Protein AF-E0UCB7-F1 (afdb_monomer)

Nearest PDB structures (foldseek):
  6kgx-assembly1_H7  TM=1.955E-01  e=4.740E+00  Porphyridium purpureum
  4f0t-assembly1_B  TM=1.977E-01  e=7.912E+00  Synechocystis sp. PCC 6803 substr. Kazusa

Solvent-accessible surface area (backbone atoms only — not comparable to full-atom values): 11842 Å² total; per-residue (Å²): 132,83,80,74,81,69,82,66,51,45,80,90,77,80,43,66,57,80,84,47,34,40,51,51,11,49,53,50,42,45,14,33,54,68,59,35,32,60,64,79,81,64,79,80,83,69,78,54,45,86,49,83,52,101,89,53,70,54,84,49,65,48,92,65,96,72,69,20,42,43,21,35,62,93,69,46,80,49,90,71,38,65,43,85,80,66,55,73,36,81,49,93,96,48,65,40,33,21,33,25,28,74,46,49,34,55,70,55,51,51,48,52,54,51,52,29,59,78,69,74,44,82,78,75,83,39,37,46,62,76,43,47,54,46,49,52,52,45,44,37,33,80,75,44,70,24,43,73,24,39,72,48,35,84,84,16,43,69,65,24,35,55,43,46,16,78,79,41,46,31,32,27,86,40,76,75,86,53,78,47,48,57,64,70,57,56,49,51,51,27,50,58,35,28,64,54,36,68,70,51,81,74,78,129

Structure (mmCIF, N/CA/C/O backbone):
data_AF-E0UCB7-F1
#
_entry.id   AF-E0UCB7-F1
#
loop_
_atom_site.group_PDB
_atom_site.id
_atom_site.type_symbol
_atom_site.label_atom_id
_atom_site.label_alt_id
_atom_site.label_comp_id
_atom_site.label_asym_id
_atom_site.label_entity_id
_atom_site.label_seq_id
_atom_site.pdbx_PDB_ins_code
_atom_site.Cartn_x
_atom_site.Cartn_y
_atom_site.Cartn_z
_atom_site.occupancy
_atom_site.B_iso_or_equiv
_atom_site.auth_seq_id
_atom_site.auth_comp_id
_atom_site.auth_asym_id
_atom_site.auth_atom_id
_atom_site.pdbx_PDB_model_num
ATOM 1 N N . MET A 1 1 ? 3.187 2.874 28.563 1.00 37.94 1 MET A N 1
ATOM 2 C CA . MET A 1 1 ? 3.249 2.451 27.152 1.00 37.94 1 MET A CA 1
ATOM 3 C C . MET A 1 1 ? 2.158 1.417 26.992 1.00 37.94 1 MET A C 1
ATOM 5 O O . MET A 1 1 ? 2.303 0.328 27.522 1.00 37.94 1 MET A O 1
ATOM 9 N N . HIS A 1 2 ? 1.000 1.811 26.462 1.00 33.59 2 HIS A N 1
ATOM 10 C CA . HIS A 1 2 ? -0.067 0.849 26.210 1.00 33.59 2 HIS A CA 1
ATOM 11 C C . HIS A 1 2 ? 0.357 0.027 25.000 1.00 33.59 2 HIS A C 1
ATOM 13 O O . HIS A 1 2 ? 0.482 0.583 23.910 1.00 33.59 2 HIS A O 1
ATOM 19 N N . ASP A 1 3 ? 0.626 -1.259 25.216 1.00 35.19 3 ASP A N 1
ATOM 20 C CA . ASP A 1 3 ? 0.716 -2.229 24.135 1.00 35.19 3 ASP A CA 1
ATOM 21 C C . ASP A 1 3 ? -0.630 -2.215 23.416 1.00 35.19 3 ASP A C 1
ATOM 23 O O . ASP A 1 3 ? -1.639 -2.729 23.902 1.00 35.19 3 ASP A O 1
ATOM 27 N N . VAL A 1 4 ? -0.664 -1.522 22.280 1.00 41.53 4 VAL A N 1
ATOM 28 C CA . VAL A 1 4 ? -1.766 -1.626 21.335 1.00 41.53 4 VAL A CA 1
ATOM 29 C C . VAL A 1 4 ? -1.729 -3.082 20.890 1.00 41.53 4 VAL A C 1
ATOM 31 O O . VAL A 1 4 ? -0.752 -3.502 20.271 1.00 41.53 4 VAL A O 1
ATOM 34 N N . ASN A 1 5 ? -2.724 -3.878 21.285 1.00 43.22 5 ASN A N 1
ATOM 35 C CA . ASN A 1 5 ? -2.872 -5.247 20.802 1.00 43.22 5 ASN A CA 1
ATOM 36 C C . ASN A 1 5 ? -3.076 -5.171 19.289 1.00 43.22 5 ASN A C 1
ATOM 38 O O . ASN A 1 5 ? -4.195 -4.983 18.818 1.00 43.22 5 ASN A O 1
ATOM 42 N N . LEU A 1 6 ? -1.976 -5.254 18.542 1.00 48.19 6 LEU A N 1
ATOM 43 C CA . LEU A 1 6 ? -2.003 -5.317 17.091 1.00 48.19 6 LEU A CA 1
ATOM 44 C C . LEU A 1 6 ? -2.817 -6.551 16.734 1.00 48.19 6 LEU A C 1
ATOM 46 O O . LEU A 1 6 ? -2.456 -7.661 17.135 1.00 48.19 6 LEU A O 1
ATOM 50 N N . THR A 1 7 ? -3.924 -6.365 16.021 1.00 53.44 7 THR A N 1
ATOM 51 C CA . THR A 1 7 ? -4.664 -7.488 15.449 1.00 53.44 7 THR A CA 1
ATOM 52 C C . THR A 1 7 ? -3.761 -8.140 14.414 1.00 53.44 7 THR A C 1
ATOM 54 O O . THR A 1 7 ? -3.614 -7.663 13.287 1.00 53.44 7 THR A O 1
ATOM 57 N N . LYS A 1 8 ? -3.084 -9.201 14.856 1.00 51.72 8 LYS A N 1
ATOM 58 C CA . LYS A 1 8 ? -2.192 -10.016 14.044 1.00 51.72 8 LYS A CA 1
ATOM 59 C C . LYS A 1 8 ? -2.974 -11.155 13.374 1.00 51.72 8 LYS A C 1
ATOM 61 O O . LYS A 1 8 ? -3.956 -11.621 13.950 1.00 51.72 8 LYS A O 1
ATOM 66 N N . PRO A 1 9 ? -2.526 -11.607 12.192 1.00 54.25 9 PRO A N 1
ATOM 67 C CA . PRO A 1 9 ? -3.053 -12.740 11.429 1.00 54.25 9 PRO A CA 1
ATOM 68 C C . PRO A 1 9 ? -3.639 -13.913 12.218 1.00 54.25 9 PRO A C 1
ATOM 70 O O . PRO A 1 9 ? -3.068 -14.334 13.225 1.00 54.25 9 PRO A O 1
ATOM 73 N N . ASN A 1 10 ? -4.656 -14.570 11.645 1.00 52.88 10 ASN A N 1
ATOM 74 C CA . ASN A 1 10 ? -4.998 -15.956 11.974 1.00 52.88 10 ASN A CA 1
ATOM 75 C C . ASN A 1 10 ? -4.680 -16.879 10.778 1.00 52.88 10 ASN A C 1
ATOM 77 O O . ASN A 1 10 ? -5.521 -17.045 9.887 1.00 52.88 10 ASN A O 1
ATOM 81 N N . PRO A 1 11 ? -3.509 -17.548 10.777 1.00 50.06 11 PRO A N 1
ATOM 82 C CA . PRO A 1 11 ? -3.086 -18.430 9.688 1.00 50.06 11 PRO A CA 1
ATOM 83 C C . PRO A 1 11 ? -4.034 -19.609 9.423 1.00 50.06 11 PRO A C 1
ATOM 85 O O . PRO A 1 11 ? -4.015 -20.174 8.335 1.00 50.06 11 PRO A O 1
ATOM 88 N N . GLN A 1 12 ? -4.871 -19.986 10.397 1.00 47.25 12 GLN A N 1
ATOM 89 C CA . GLN A 1 12 ? -5.803 -21.115 10.293 1.00 47.25 12 GLN A CA 1
ATOM 90 C C . GLN A 1 12 ? -7.132 -20.732 9.621 1.00 47.25 12 GLN A C 1
ATOM 92 O O . GLN A 1 12 ? -7.853 -21.616 9.166 1.00 47.25 12 GLN A O 1
ATOM 97 N N . LYS A 1 13 ? -7.465 -19.434 9.544 1.00 51.44 13 LYS A N 1
ATOM 98 C CA . LYS A 1 13 ? -8.720 -18.932 8.950 1.00 51.44 13 LYS A CA 1
ATOM 99 C C . LYS A 1 13 ? -8.573 -18.413 7.512 1.00 51.44 13 LYS A C 1
ATOM 101 O O . LYS A 1 13 ? -9.550 -17.941 6.943 1.00 51.44 13 LYS A O 1
ATOM 106 N N . GLY A 1 14 ? -7.384 -18.518 6.914 1.00 46.97 14 GLY A N 1
ATOM 107 C CA . GLY A 1 14 ? -7.155 -18.178 5.504 1.00 46.97 14 GLY A CA 1
ATOM 108 C C . GLY A 1 14 ? -7.008 -16.683 5.201 1.00 46.97 14 GLY A C 1
ATOM 109 O O . GLY A 1 14 ? -7.052 -16.304 4.036 1.00 46.97 14 GLY A O 1
ATOM 110 N N . ILE A 1 15 ? -6.809 -15.837 6.216 1.00 55.53 15 ILE A N 1
ATOM 111 C CA . ILE A 1 15 ? -6.585 -14.396 6.042 1.00 55.53 15 ILE A CA 1
ATOM 112 C C . ILE A 1 15 ? -5.432 -13.978 6.959 1.00 55.53 15 ILE A C 1
ATOM 114 O O . ILE A 1 15 ? -5.450 -14.242 8.164 1.00 55.53 15 ILE A O 1
ATOM 118 N N . TYR A 1 16 ? -4.404 -13.372 6.366 1.00 72.75 16 TYR A N 1
ATOM 119 C CA . TYR A 1 16 ? -3.167 -13.015 7.046 1.00 72.75 16 TYR A CA 1
ATOM 120 C C . TYR A 1 16 ? -3.267 -11.643 7.745 1.00 72.75 16 TYR A C 1
ATOM 122 O O . TYR A 1 16 ? -2.653 -11.437 8.768 1.00 72.75 16 TYR A O 1
ATOM 130 N N . TYR A 1 17 ? -4.125 -10.723 7.328 1.00 81.88 17 TYR A N 1
ATOM 131 C CA . TYR A 1 17 ? -4.458 -9.517 8.090 1.00 81.88 17 TYR A CA 1
ATOM 132 C C . TYR A 1 17 ? -5.956 -9.282 8.051 1.00 81.88 17 TYR A C 1
ATOM 134 O O . TYR A 1 17 ? -6.554 -9.273 6.975 1.00 81.88 17 TYR A O 1
ATOM 142 N N . GLU A 1 18 ? -6.557 -9.066 9.220 1.00 82.56 18 GLU A N 1
ATOM 143 C CA . GLU A 1 18 ? -7.936 -8.589 9.304 1.00 82.56 18 GLU A CA 1
ATOM 144 C C . GLU A 1 18 ? -8.043 -7.202 8.666 1.00 82.56 18 GLU A C 1
ATOM 146 O O . GLU A 1 18 ? -7.160 -6.360 8.835 1.00 82.56 18 GLU A O 1
ATOM 151 N N . PHE A 1 19 ? -9.128 -6.948 7.945 1.00 83.75 19 PHE A N 1
ATOM 152 C CA . PHE A 1 19 ? -9.368 -5.641 7.354 1.00 83.75 19 PHE A CA 1
ATOM 153 C C . PHE A 1 19 ? -10.242 -4.791 8.278 1.00 83.75 19 PHE A C 1
ATOM 155 O O . PHE A 1 19 ? -11.349 -5.192 8.638 1.00 83.75 19 PHE A O 1
ATOM 162 N N . SER A 1 20 ? -9.747 -3.605 8.629 1.00 87.94 20 SER A N 1
ATOM 163 C CA . SER A 1 20 ? -10.499 -2.547 9.308 1.00 87.94 20 SER A CA 1
ATOM 164 C C . SER A 1 20 ? -10.744 -1.374 8.348 1.00 87.94 20 SER A C 1
ATOM 166 O O . SER A 1 20 ? -10.088 -1.304 7.300 1.00 87.94 20 SER A O 1
ATOM 168 N N . PRO A 1 21 ? -11.647 -0.433 8.680 1.00 89.31 21 PRO A N 1
ATOM 169 C CA . PRO A 1 21 ? -11.807 0.793 7.905 1.00 89.31 21 PRO A CA 1
ATOM 170 C C . PRO A 1 21 ? -10.500 1.564 7.706 1.00 89.31 21 PRO A C 1
ATOM 172 O O . PRO A 1 21 ? -10.220 2.024 6.602 1.00 89.31 21 PRO A O 1
ATOM 175 N N . GLU A 1 22 ? -9.658 1.637 8.737 1.00 94.75 22 GLU A N 1
ATOM 176 C CA . GLU A 1 22 ? -8.360 2.308 8.683 1.00 94.75 22 GLU A CA 1
ATOM 177 C C . GLU A 1 22 ? -7.416 1.628 7.695 1.00 94.75 22 GLU A C 1
ATOM 179 O O . GLU A 1 22 ? -6.782 2.307 6.887 1.00 94.75 22 GLU A O 1
ATOM 184 N N . ARG A 1 23 ? -7.339 0.292 7.728 1.00 94.06 23 ARG A N 1
ATOM 185 C CA . ARG A 1 23 ? -6.488 -0.492 6.821 1.00 94.06 23 ARG A CA 1
ATOM 186 C C . ARG A 1 23 ? -6.947 -0.347 5.378 1.00 94.06 23 ARG A C 1
ATOM 188 O O . ARG A 1 23 ? -6.123 -0.092 4.507 1.00 94.06 23 ARG A O 1
ATOM 195 N N . TRP A 1 24 ? -8.250 -0.433 5.129 1.00 91.69 24 TRP A N 1
ATOM 196 C CA . TRP A 1 24 ? -8.802 -0.201 3.797 1.00 91.69 24 TRP A CA 1
ATOM 197 C C . TRP A 1 24 ? -8.546 1.222 3.288 1.00 91.69 24 TRP A C 1
ATOM 199 O O . TRP A 1 24 ? -8.141 1.402 2.140 1.00 91.69 24 TRP A O 1
ATOM 209 N N . ALA A 1 25 ? -8.714 2.229 4.148 1.00 93.81 25 ALA A N 1
ATOM 210 C CA . ALA A 1 25 ? -8.416 3.614 3.803 1.00 93.81 25 ALA A CA 1
ATOM 211 C C . ALA A 1 25 ? -6.937 3.826 3.454 1.00 93.81 25 ALA A C 1
ATOM 213 O O . ALA A 1 25 ? -6.609 4.599 2.554 1.00 93.81 25 ALA A O 1
ATOM 214 N N . TRP A 1 26 ? -6.043 3.097 4.121 1.00 96.25 26 TRP A N 1
ATOM 215 C CA . TRP A 1 26 ? -4.616 3.097 3.818 1.00 96.25 26 TRP A CA 1
ATOM 216 C C . TRP A 1 26 ? -4.274 2.437 2.488 1.00 96.25 26 TRP A C 1
ATOM 218 O O . TRP A 1 26 ? -3.472 2.978 1.728 1.00 96.25 26 TRP A O 1
ATOM 228 N N . LEU A 1 27 ? -4.895 1.298 2.185 1.00 94.62 27 LEU A N 1
ATOM 229 C CA . LEU A 1 27 ? -4.741 0.642 0.890 1.00 94.62 27 LEU A CA 1
ATOM 230 C C . LEU A 1 27 ? -5.195 1.558 -0.253 1.00 94.62 27 LEU A C 1
ATOM 232 O O . LEU A 1 27 ? -4.517 1.663 -1.271 1.00 94.62 27 LEU A O 1
ATOM 236 N N . ASP A 1 28 ? -6.301 2.271 -0.063 1.00 93.69 28 ASP A N 1
ATOM 237 C CA . ASP A 1 28 ? -6.782 3.258 -1.027 1.00 93.69 28 ASP A CA 1
ATOM 238 C C . ASP A 1 28 ? -5.818 4.439 -1.185 1.00 93.69 28 ASP A C 1
ATOM 240 O O . ASP A 1 28 ? -5.517 4.829 -2.309 1.00 93.69 28 ASP A O 1
ATOM 244 N N . LEU A 1 29 ? -5.284 4.978 -0.084 1.00 95.56 29 LEU A N 1
ATOM 245 C CA . LEU A 1 29 ? -4.301 6.060 -0.146 1.00 95.56 29 LEU A CA 1
ATOM 246 C C . LEU A 1 29 ? -3.052 5.659 -0.951 1.00 95.56 29 LEU A C 1
ATOM 248 O O . LEU A 1 29 ? -2.575 6.460 -1.752 1.00 95.56 29 LEU A O 1
ATOM 252 N N . ILE A 1 30 ? -2.542 4.436 -0.770 1.00 96.25 30 ILE A N 1
ATOM 253 C CA . ILE A 1 30 ? -1.380 3.939 -1.527 1.00 96.25 30 ILE A CA 1
ATOM 254 C C . ILE A 1 30 ? -1.732 3.768 -3.009 1.00 96.25 30 ILE A C 1
ATOM 256 O O . ILE A 1 30 ? -0.977 4.190 -3.878 1.00 96.25 30 ILE A O 1
ATOM 260 N N . ALA A 1 31 ? -2.889 3.181 -3.318 1.00 93.69 31 ALA A N 1
ATOM 261 C CA . ALA A 1 31 ? -3.328 3.011 -4.703 1.00 93.69 31 ALA A CA 1
ATOM 262 C C . ALA A 1 31 ? -3.485 4.361 -5.428 1.00 93.69 31 ALA A C 1
ATOM 264 O O . ALA A 1 31 ? -3.080 4.530 -6.581 1.00 93.69 31 ALA A O 1
ATOM 265 N N . TRP A 1 32 ? -4.036 5.350 -4.724 1.00 92.69 32 TRP A N 1
ATOM 266 C CA . TRP A 1 32 ? -4.135 6.716 -5.215 1.00 92.69 32 TRP A CA 1
ATOM 267 C C . TRP A 1 32 ? -2.754 7.343 -5.443 1.00 92.69 32 TRP A C 1
ATOM 269 O O . TRP A 1 32 ? -2.518 7.906 -6.515 1.00 92.69 32 TRP A O 1
ATOM 279 N N . SER A 1 33 ? -1.830 7.214 -4.483 1.00 92.75 33 SER A N 1
ATOM 280 C CA . SER A 1 33 ? -0.501 7.837 -4.572 1.00 92.75 33 SER A CA 1
ATOM 281 C C . SER A 1 33 ? 0.364 7.214 -5.670 1.00 92.75 33 SER A C 1
ATOM 283 O O . SER A 1 33 ? 1.111 7.909 -6.353 1.00 92.75 33 SER A O 1
ATOM 285 N N . GLU A 1 34 ? 0.213 5.912 -5.904 1.00 92.19 34 GLU A N 1
ATOM 286 C CA . GLU A 1 34 ? 0.840 5.201 -7.023 1.00 92.19 34 GLU A CA 1
ATOM 287 C C . GLU A 1 34 ? 0.121 5.443 -8.365 1.00 92.19 34 GLU A C 1
ATOM 289 O O . GLU A 1 34 ? 0.579 5.020 -9.428 1.00 92.19 34 GLU A O 1
ATOM 294 N N . GLY A 1 35 ? -1.009 6.155 -8.342 1.00 89.00 35 GLY A N 1
ATOM 295 C CA . GLY A 1 35 ? -1.785 6.519 -9.520 1.00 89.00 35 GLY A CA 1
ATOM 296 C C . GLY A 1 35 ? -2.535 5.359 -10.171 1.00 89.00 35 GLY A C 1
ATOM 297 O O . GLY A 1 35 ? -3.025 5.531 -11.288 1.00 89.00 35 GLY A O 1
ATOM 298 N N . THR A 1 36 ? -2.626 4.211 -9.500 1.00 88.88 36 THR A N 1
ATOM 299 C CA . THR A 1 36 ? -3.312 2.999 -9.974 1.00 88.88 36 THR A CA 1
ATOM 300 C C . THR A 1 36 ? -4.818 3.053 -9.710 1.00 88.88 36 THR A C 1
ATOM 302 O O . THR A 1 36 ? -5.580 2.386 -10.405 1.00 88.88 36 THR A O 1
ATOM 305 N N . ASP A 1 37 ? -5.254 3.889 -8.761 1.00 83.31 37 ASP A N 1
ATOM 306 C CA . ASP A 1 37 ? -6.663 4.134 -8.441 1.00 83.31 37 ASP A CA 1
ATOM 307 C C . ASP A 1 37 ? -6.917 5.628 -8.156 1.00 83.31 37 ASP A C 1
ATOM 309 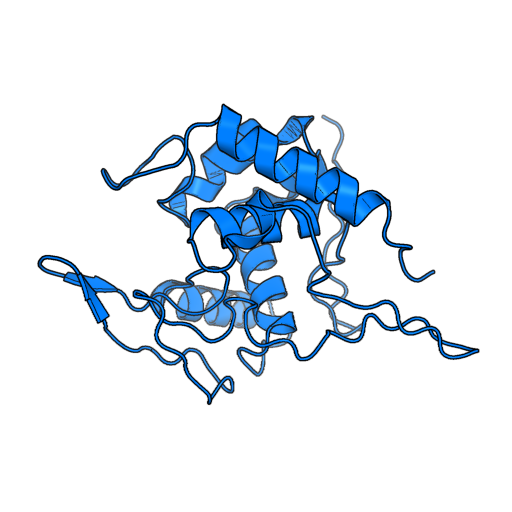O O . ASP A 1 37 ? -6.992 6.090 -7.017 1.00 83.31 37 ASP A O 1
ATOM 313 N N . LYS A 1 38 ? -7.023 6.431 -9.221 1.00 68.62 38 LYS A N 1
ATOM 314 C CA . LYS A 1 38 ? -7.231 7.891 -9.111 1.00 68.62 38 LYS A CA 1
ATOM 315 C C . LYS A 1 38 ? -8.688 8.293 -8.876 1.00 68.62 38 LYS A C 1
ATOM 317 O O . LYS A 1 38 ? -8.965 9.455 -8.579 1.00 68.62 38 LYS A O 1
ATOM 322 N N . LYS A 1 39 ? -9.635 7.355 -8.979 1.00 65.19 39 LYS A N 1
ATOM 323 C CA . LYS A 1 39 ? -11.073 7.635 -8.806 1.00 65.19 39 LYS A CA 1
ATOM 324 C C . LYS A 1 39 ? -11.437 7.993 -7.365 1.00 65.19 39 LYS A C 1
ATOM 326 O O . LYS A 1 39 ? -12.501 8.566 -7.135 1.00 65.19 39 LYS A O 1
ATOM 331 N N . ILE A 1 40 ? -10.537 7.740 -6.413 1.00 61.09 40 ILE A N 1
ATOM 332 C CA . ILE A 1 40 ? -10.672 8.147 -5.010 1.00 61.09 40 ILE A CA 1
ATOM 333 C C . ILE A 1 40 ? -10.850 9.675 -4.871 1.00 61.09 40 ILE A C 1
ATOM 335 O O . ILE A 1 40 ? -11.544 10.126 -3.961 1.00 61.09 40 ILE A O 1
ATOM 339 N N . GLU A 1 41 ? -10.335 10.480 -5.809 1.00 55.16 41 GLU A N 1
ATOM 340 C CA . GLU A 1 41 ? -10.555 11.937 -5.834 1.00 55.16 41 GLU A CA 1
ATOM 341 C C . GLU A 1 41 ? -11.974 12.350 -6.262 1.00 55.16 41 GLU A C 1
ATOM 343 O O . GLU A 1 41 ? -12.429 13.435 -5.893 1.00 55.16 41 GLU A O 1
ATOM 348 N N . GLN A 1 42 ? -12.677 11.522 -7.046 1.00 48.06 42 GLN A N 1
ATOM 349 C CA . GLN A 1 42 ? -13.832 11.958 -7.845 1.00 48.06 42 GLN A CA 1
ATOM 350 C C . GLN A 1 42 ? -15.214 11.659 -7.241 1.00 48.06 42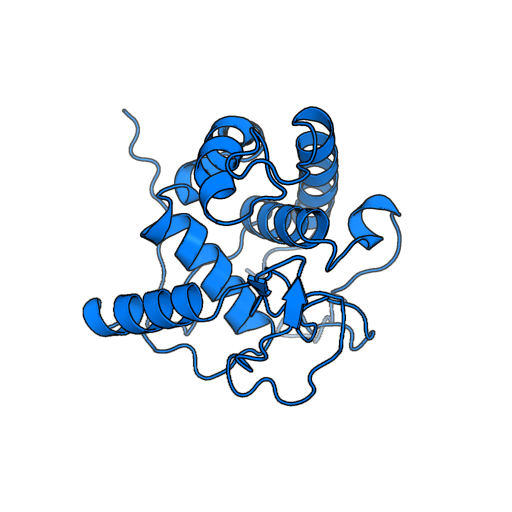 GLN A C 1
ATOM 352 O O . GLN A 1 42 ? -16.200 12.126 -7.798 1.00 48.06 42 GLN A O 1
ATOM 357 N N . ASN A 1 43 ? -15.322 10.950 -6.108 1.00 47.56 43 ASN A N 1
ATOM 358 C CA . ASN A 1 43 ? -16.603 10.647 -5.440 1.00 47.56 43 ASN A CA 1
ATOM 359 C C . ASN A 1 43 ? -17.737 10.196 -6.399 1.00 47.56 43 ASN A C 1
ATOM 361 O O . ASN A 1 43 ? -18.684 10.945 -6.615 1.00 47.56 43 ASN A O 1
ATOM 365 N N . ALA A 1 44 ? -17.705 8.961 -6.919 1.00 40.44 44 ALA A N 1
ATOM 366 C CA . ALA A 1 44 ? -18.916 8.172 -7.215 1.00 40.44 44 ALA A CA 1
ATOM 367 C C . ALA A 1 44 ? -18.571 6.751 -7.700 1.00 40.44 44 ALA A C 1
ATOM 369 O O . ALA A 1 44 ? -17.791 6.580 -8.627 1.00 40.44 44 ALA A O 1
ATOM 370 N N . ASN A 1 45 ? -19.256 5.760 -7.124 1.00 36.88 45 ASN A N 1
ATOM 371 C CA . ASN A 1 45 ? -19.396 4.368 -7.580 1.00 36.88 45 ASN A CA 1
ATOM 372 C C . ASN A 1 45 ? -18.229 3.392 -7.322 1.00 36.88 45 ASN A C 1
ATOM 374 O O . ASN A 1 45 ? -17.440 3.048 -8.188 1.00 36.88 45 ASN A O 1
ATOM 378 N N . LEU A 1 46 ? -18.220 2.909 -6.073 1.00 44.72 46 LEU A N 1
ATOM 379 C CA . LEU A 1 46 ? -18.050 1.512 -5.637 1.00 44.72 46 LEU A CA 1
ATOM 380 C C . LEU A 1 46 ? -17.142 0.595 -6.487 1.00 44.72 46 LEU A C 1
ATOM 382 O O . LEU A 1 46 ? -17.609 -0.095 -7.381 1.00 44.72 46 LEU A O 1
ATOM 386 N N . GLY A 1 47 ? -15.889 0.417 -6.053 1.00 40.03 47 GLY A N 1
ATOM 387 C CA . GLY A 1 47 ? -15.074 -0.760 -6.405 1.00 40.03 47 GLY A CA 1
ATOM 388 C C . GLY A 1 47 ? -15.522 -2.067 -5.716 1.00 40.03 47 GLY A C 1
ATOM 389 O O . GLY A 1 47 ? -14.941 -3.118 -5.957 1.00 40.03 47 GLY A O 1
ATOM 390 N N . TYR A 1 48 ? -16.561 -2.021 -4.867 1.00 42.56 48 TYR A N 1
ATOM 391 C CA . TYR A 1 48 ? -17.155 -3.165 -4.160 1.00 42.56 48 TYR A CA 1
ATOM 392 C C . TYR A 1 48 ? -18.678 -2.966 -4.018 1.00 42.56 48 TYR A C 1
ATOM 394 O O . TYR A 1 48 ? -19.099 -1.967 -3.438 1.00 42.56 48 TYR A O 1
ATOM 402 N N . THR A 1 49 ? -19.514 -3.901 -4.494 1.00 37.47 49 THR A N 1
ATOM 403 C CA . THR A 1 49 ? -20.968 -3.896 -4.218 1.00 37.47 49 THR A CA 1
ATOM 404 C C . THR A 1 49 ? -21.268 -4.845 -3.066 1.00 37.47 49 THR A C 1
ATOM 406 O O . THR A 1 49 ? -20.822 -5.986 -3.043 1.00 37.47 49 THR A O 1
ATOM 409 N N . LEU A 1 50 ? -22.079 -4.393 -2.110 1.00 35.44 50 LEU A N 1
ATOM 410 C CA . LEU A 1 50 ? -22.675 -5.257 -1.091 1.00 35.44 50 LEU A CA 1
AT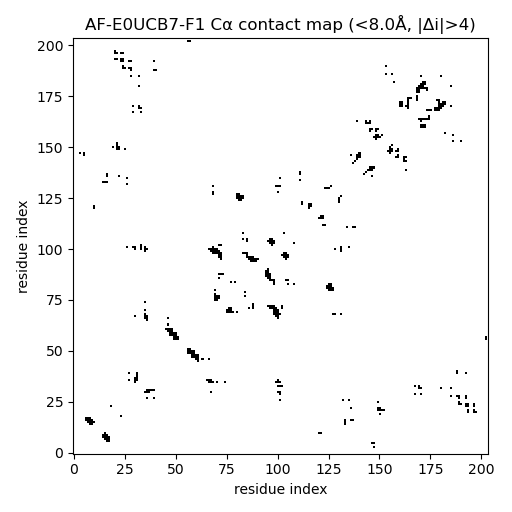OM 411 C C . LEU A 1 50 ? -23.735 -6.164 -1.740 1.00 35.44 50 LEU A C 1
ATOM 413 O O . LEU A 1 50 ? -24.856 -5.719 -1.982 1.00 35.44 50 LEU A O 1
ATOM 417 N N . TYR A 1 51 ? -23.419 -7.439 -1.973 1.00 30.28 51 TYR A N 1
ATOM 418 C CA . TYR A 1 51 ? -24.437 -8.456 -2.251 1.00 30.28 51 TYR A CA 1
ATOM 419 C C . TYR A 1 51 ? -24.985 -9.008 -0.928 1.00 30.28 51 TYR A C 1
ATOM 421 O O . TYR A 1 51 ? -24.259 -9.585 -0.119 1.00 30.28 51 TYR A O 1
ATOM 429 N N . SER A 1 52 ? -26.288 -8.834 -0.679 1.00 31.03 52 SER A N 1
ATOM 430 C CA . SER A 1 52 ? -26.972 -9.543 0.407 1.00 31.03 52 SER A CA 1
ATOM 431 C C . SER A 1 52 ? -27.585 -10.830 -0.139 1.00 31.03 52 SER A C 1
ATOM 433 O O . SER A 1 52 ? -28.625 -10.786 -0.799 1.00 31.03 52 SER A O 1
ATOM 435 N N . SER A 1 53 ? -26.985 -11.979 0.162 1.00 28.41 53 SER A N 1
ATOM 436 C CA . SER A 1 53 ? -27.705 -13.252 0.112 1.00 28.41 53 SER A CA 1
ATOM 437 C C . SER A 1 53 ? -28.172 -13.597 1.531 1.00 28.41 53 SER A C 1
ATOM 439 O O . SER A 1 53 ? -27.544 -13.221 2.523 1.00 28.41 53 SER A O 1
ATOM 441 N N . ARG A 1 54 ? -29.327 -14.257 1.654 1.00 34.84 54 ARG A N 1
ATOM 442 C CA . ARG A 1 54 ? -30.096 -14.367 2.906 1.00 34.84 54 ARG A CA 1
ATOM 443 C C . ARG A 1 54 ? -29.403 -15.072 4.083 1.00 34.84 54 ARG A C 1
ATOM 445 O O . ARG A 1 54 ? -30.039 -15.133 5.121 1.00 34.84 54 ARG A O 1
ATOM 452 N N . ASN A 1 55 ? -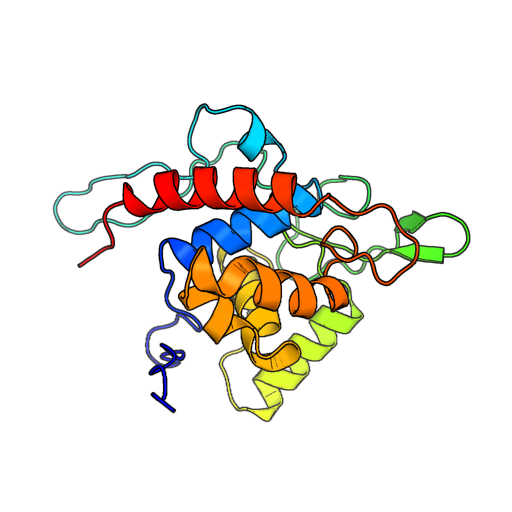28.160 -15.555 3.980 1.00 33.47 55 ASN A N 1
ATOM 453 C CA . ASN A 1 55 ? -27.428 -16.145 5.115 1.00 33.47 55 ASN A CA 1
ATOM 454 C C . ASN A 1 55 ? -25.892 -15.960 5.084 1.00 33.47 55 ASN A C 1
ATOM 456 O O . ASN A 1 55 ? -25.196 -16.582 5.881 1.00 33.47 55 ASN A O 1
ATOM 460 N N . TYR A 1 56 ? -25.348 -15.094 4.222 1.00 26.94 56 TYR A N 1
ATOM 461 C CA . TYR A 1 56 ? -23.948 -14.651 4.288 1.00 26.94 56 TYR A CA 1
ATOM 462 C C . TYR A 1 56 ? -23.795 -13.301 3.570 1.00 26.94 56 TYR A C 1
ATOM 464 O O . TYR A 1 56 ? -24.318 -13.108 2.472 1.00 26.94 56 TYR A O 1
ATOM 472 N N . LYS A 1 57 ? -23.094 -12.347 4.194 1.00 37.22 57 LYS A N 1
ATOM 473 C CA . LYS A 1 57 ? -22.653 -11.102 3.545 1.00 37.22 57 LYS A CA 1
ATOM 474 C C . LYS A 1 57 ? -21.190 -11.274 3.154 1.00 37.22 57 LYS A C 1
ATOM 476 O O . LYS A 1 57 ? -20.304 -11.052 3.973 1.00 37.22 57 LYS A O 1
ATOM 481 N N . THR A 1 58 ? -20.948 -11.709 1.926 1.00 36.06 58 THR A N 1
ATOM 482 C CA . THR A 1 58 ? -19.627 -11.662 1.294 1.00 36.06 58 THR A CA 1
ATOM 483 C C . THR A 1 58 ? -19.492 -10.337 0.547 1.00 36.06 58 THR A C 1
ATOM 485 O O . THR A 1 58 ? -20.439 -9.864 -0.081 1.00 36.06 58 THR A O 1
ATOM 488 N N . LEU A 1 59 ? -18.324 -9.700 0.642 1.00 40.78 59 LEU A N 1
ATOM 489 C CA . LEU A 1 59 ? -17.964 -8.604 -0.254 1.00 40.78 59 LEU A CA 1
ATOM 490 C C . LEU A 1 59 ? -17.611 -9.239 -1.605 1.00 40.78 59 LEU A C 1
ATOM 492 O O . LEU A 1 59 ? -16.504 -9.737 -1.776 1.00 40.78 59 LEU A O 1
ATOM 496 N N . GLU A 1 60 ? -18.558 -9.283 -2.541 1.00 39.81 60 GLU A N 1
ATOM 497 C CA . GLU A 1 60 ? -18.267 -9.666 -3.925 1.00 39.81 60 GLU A CA 1
ATOM 498 C C . GLU A 1 60 ? -17.945 -8.404 -4.739 1.00 39.81 60 GLU A C 1
ATOM 500 O O . GLU A 1 60 ? -18.714 -7.440 -4.784 1.00 39.81 60 GLU A O 1
ATOM 505 N N . ARG A 1 61 ? -16.742 -8.381 -5.323 1.00 46.91 61 ARG A N 1
ATOM 506 C CA . ARG A 1 61 ? -16.190 -7.229 -6.048 1.00 46.91 61 ARG A CA 1
ATOM 507 C C . ARG A 1 61 ? -16.987 -6.984 -7.331 1.00 46.91 61 ARG A C 1
ATOM 509 O O . ARG A 1 61 ? -17.262 -7.932 -8.065 1.00 46.91 61 ARG A O 1
ATOM 516 N N . ILE A 1 62 ? -17.329 -5.724 -7.628 1.00 38.72 62 ILE A N 1
ATOM 517 C CA . ILE A 1 62 ? -17.873 -5.398 -8.954 1.00 38.72 62 ILE A CA 1
ATOM 518 C C . ILE A 1 62 ? -16.756 -5.619 -9.964 1.00 38.72 62 ILE A C 1
ATOM 520 O O . ILE A 1 62 ? -15.639 -5.135 -9.801 1.00 38.72 62 ILE A O 1
ATOM 524 N N . GLN A 1 63 ? -17.087 -6.350 -11.013 1.00 35.62 63 GLN A N 1
ATOM 525 C CA . GLN A 1 63 ? -16.249 -6.658 -12.159 1.00 35.62 63 GLN A CA 1
ATOM 526 C C . GLN A 1 63 ? -16.103 -5.445 -13.104 1.00 35.62 63 GLN A C 1
ATOM 528 O O . GLN A 1 63 ? -16.142 -5.614 -14.317 1.00 35.62 63 GLN A O 1
ATOM 533 N N . ASP A 1 64 ? -16.000 -4.228 -12.557 1.00 39.94 64 ASP A N 1
ATOM 534 C CA . ASP A 1 64 ? -15.780 -3.011 -13.341 1.00 39.94 64 ASP A CA 1
ATOM 535 C C . ASP A 1 64 ? -14.272 -2.723 -13.407 1.00 39.94 64 ASP A C 1
ATOM 537 O O . ASP A 1 64 ? -13.547 -2.789 -12.410 1.00 39.94 64 ASP A O 1
ATOM 541 N N . THR A 1 65 ? -13.789 -2.497 -14.619 1.00 41.22 65 THR A N 1
ATOM 542 C CA . THR A 1 65 ? -12.459 -2.846 -15.146 1.00 41.22 65 THR A CA 1
ATOM 543 C C . THR A 1 65 ? -11.283 -1.960 -14.715 1.00 41.22 65 THR A C 1
ATOM 545 O O . THR A 1 65 ? -10.302 -1.871 -15.437 1.00 41.22 65 THR A O 1
ATOM 548 N N . GLU A 1 66 ? -11.320 -1.275 -13.572 1.00 53.53 66 GLU A N 1
ATOM 549 C CA . GLU A 1 66 ? -10.283 -0.275 -13.253 1.00 53.53 66 GLU A CA 1
ATOM 550 C C . GLU A 1 66 ? -9.954 -0.233 -11.758 1.00 53.53 66 GLU A C 1
ATOM 552 O O . GLU A 1 66 ? -10.273 0.727 -11.061 1.00 53.53 66 GLU A O 1
ATOM 557 N N . THR A 1 67 ? -9.337 -1.298 -11.243 1.00 66.12 67 THR A N 1
ATOM 558 C CA . THR A 1 67 ? -8.933 -1.387 -9.822 1.00 66.12 67 THR A CA 1
ATOM 559 C C . THR A 1 67 ? -7.414 -1.343 -9.620 1.00 66.12 67 THR A C 1
ATOM 561 O O . THR A 1 67 ? -6.930 -1.497 -8.501 1.00 66.12 67 THR A O 1
ATOM 564 N N . GLY A 1 68 ? -6.644 -1.120 -10.691 1.00 86.31 68 GLY A N 1
ATOM 565 C CA . GLY A 1 68 ? -5.191 -0.948 -10.637 1.00 86.31 68 GLY A CA 1
ATOM 566 C C . GLY A 1 68 ? -4.400 -2.215 -10.291 1.00 86.31 68 GLY A C 1
ATOM 567 O O . GLY A 1 68 ? -3.176 -2.176 -10.273 1.00 86.31 68 GLY A O 1
ATOM 568 N N . TYR A 1 69 ? -5.057 -3.344 -10.017 1.00 91.88 69 TYR A N 1
ATOM 569 C CA . TYR A 1 69 ? -4.403 -4.587 -9.594 1.00 91.88 69 TYR A CA 1
ATOM 570 C C . TYR A 1 69 ? -3.668 -5.326 -10.712 1.00 91.88 69 TYR A C 1
ATOM 572 O O . TYR A 1 69 ? -2.818 -6.167 -10.438 1.00 91.88 69 TYR A O 1
ATOM 580 N N . ASP A 1 70 ? -3.969 -5.032 -11.963 1.00 92.56 70 ASP A N 1
ATOM 581 C CA . ASP A 1 70 ? -3.460 -5.732 -13.136 1.00 92.56 70 ASP A CA 1
ATOM 582 C C . ASP A 1 70 ? -2.546 -4.859 -13.995 1.00 92.56 70 ASP A C 1
ATOM 584 O O . ASP A 1 70 ? -2.213 -5.240 -15.111 1.00 92.56 70 ASP A O 1
ATOM 588 N N . VAL A 1 71 ? -2.084 -3.713 -13.487 1.00 92.75 71 VAL A N 1
ATOM 589 C CA . VAL A 1 71 ? -1.281 -2.773 -14.275 1.00 92.75 71 VAL A CA 1
ATOM 590 C C . VAL A 1 71 ? 0.198 -2.772 -13.895 1.00 92.75 71 VAL A C 1
ATOM 592 O O . VAL A 1 71 ? 0.572 -2.809 -12.722 1.00 92.75 71 VAL A O 1
ATOM 595 N N . THR A 1 72 ? 1.076 -2.693 -14.893 1.00 93.38 72 THR A N 1
ATOM 596 C CA . THR A 1 72 ? 2.505 -2.411 -14.694 1.00 93.38 72 THR A CA 1
ATOM 597 C C . THR A 1 72 ? 2.746 -0.930 -14.411 1.00 93.38 72 THR A C 1
ATOM 599 O O . THR A 1 72 ? 1.872 -0.085 -14.623 1.00 93.38 72 THR A O 1
ATOM 602 N N . PHE A 1 73 ? 3.993 -0.588 -14.084 1.00 89.69 73 PHE A N 1
ATOM 603 C CA . PHE A 1 73 ? 4.505 0.766 -14.274 1.00 89.69 73 PHE A CA 1
ATOM 604 C C . PHE A 1 73 ? 4.159 1.278 -15.684 1.00 89.69 73 PHE A C 1
ATOM 606 O O . PHE A 1 73 ? 4.316 0.555 -16.674 1.00 89.69 73 PHE A O 1
ATOM 613 N N . GLY A 1 74 ? 3.656 2.510 -15.784 1.00 86.69 74 GLY A N 1
ATOM 614 C CA . GLY A 1 74 ? 3.153 3.066 -17.047 1.00 86.69 74 GLY A CA 1
ATOM 615 C C . GLY A 1 74 ? 1.769 2.554 -17.476 1.00 86.69 74 GLY A C 1
ATOM 616 O O . GLY A 1 74 ? 1.379 2.795 -18.616 1.00 86.69 74 GLY A O 1
ATOM 617 N N . PHE A 1 75 ? 1.039 1.884 -16.578 1.00 88.50 75 PHE A N 1
ATOM 618 C CA . PHE A 1 75 ? -0.385 1.542 -16.695 1.00 88.50 75 PHE A CA 1
ATOM 619 C C . PHE A 1 75 ? -0.748 0.601 -17.854 1.00 88.50 75 PHE A C 1
ATOM 621 O O . PHE A 1 75 ? -1.770 0.782 -18.512 1.00 88.50 75 PHE A O 1
ATOM 628 N N . ARG A 1 76 ? 0.090 -0.409 -18.127 1.00 88.38 76 ARG A N 1
ATOM 629 C CA . ARG A 1 76 ? -0.249 -1.482 -19.080 1.00 88.38 76 ARG A CA 1
ATOM 630 C C . ARG A 1 76 ? -0.839 -2.678 -18.348 1.00 88.38 76 ARG A C 1
ATOM 632 O O . ARG A 1 76 ? -0.237 -3.143 -17.387 1.00 88.38 76 ARG A O 1
ATOM 639 N N . GLU A 1 77 ? -1.961 -3.185 -18.838 1.00 90.75 77 GLU A N 1
ATOM 640 C CA . GLU A 1 77 ? -2.654 -4.339 -18.261 1.00 90.75 77 GLU A CA 1
ATOM 641 C C . GLU A 1 77 ? -1.897 -5.662 -18.471 1.00 90.75 77 GLU A C 1
ATOM 643 O O . GLU A 1 77 ? -1.245 -5.888 -19.498 1.00 90.75 77 GLU A O 1
ATOM 648 N N . VAL A 1 78 ? -2.028 -6.559 -17.495 1.00 90.75 78 VAL A N 1
ATOM 649 C CA . VAL A 1 78 ? -1.497 -7.923 -17.478 1.00 90.75 78 VAL A CA 1
ATOM 650 C C . VAL A 1 78 ? -2.612 -8.874 -17.054 1.00 90.75 78 VAL A C 1
ATOM 652 O O . VAL A 1 78 ? -3.049 -8.868 -15.910 1.00 90.75 78 VAL A O 1
ATOM 655 N N . ALA A 1 79 ? -3.034 -9.748 -17.968 1.00 90.25 79 ALA A N 1
ATOM 656 C CA . ALA A 1 79 ? -4.121 -10.695 -17.707 1.00 90.25 79 ALA A CA 1
ATOM 657 C C . ALA A 1 79 ? -3.728 -11.854 -16.766 1.00 90.25 79 ALA A C 1
ATOM 659 O O . ALA A 1 79 ? -4.563 -12.364 -16.019 1.00 90.25 79 ALA A O 1
ATOM 660 N N . ASP A 1 80 ? -2.469 -12.305 -16.808 1.00 92.00 80 ASP A N 1
ATOM 661 C CA . ASP A 1 80 ? -1.993 -13.408 -15.967 1.00 92.00 80 ASP A CA 1
ATOM 662 C C . ASP A 1 80 ? -1.590 -12.905 -14.575 1.00 92.00 80 ASP A C 1
ATOM 664 O O . ASP A 1 80 ? -0.465 -12.457 -14.355 1.00 92.00 80 ASP A O 1
ATOM 668 N N . LEU A 1 81 ? -2.518 -13.029 -13.625 1.00 92.50 81 LEU A N 1
ATOM 669 C CA . LEU A 1 81 ? -2.305 -12.718 -12.210 1.00 92.50 81 LEU A CA 1
ATOM 670 C C . LEU A 1 81 ? -1.891 -13.943 -11.383 1.00 92.50 81 LEU A C 1
ATOM 672 O O . LEU A 1 81 ? -2.040 -13.941 -10.163 1.00 92.50 81 LEU A O 1
ATOM 676 N N . SER A 1 82 ? -1.372 -15.014 -11.991 1.00 93.81 82 SER A N 1
ATOM 677 C CA . SER A 1 82 ? -0.870 -16.171 -11.227 1.00 93.81 82 SER A CA 1
ATOM 678 C C . SER A 1 82 ? 0.393 -15.851 -10.415 1.00 93.81 82 SER A C 1
ATOM 680 O O . SER A 1 82 ? 0.712 -16.558 -9.460 1.00 93.81 82 SER A O 1
ATOM 682 N N . LYS A 1 83 ? 1.121 -14.784 -10.769 1.00 94.88 83 LYS A N 1
ATOM 683 C CA . LYS A 1 83 ? 2.380 -14.361 -10.134 1.00 94.88 83 LYS A CA 1
ATOM 684 C C . LYS A 1 83 ? 2.719 -12.910 -10.478 1.00 94.88 83 LYS A C 1
ATOM 686 O O . LYS A 1 83 ? 2.160 -12.349 -11.412 1.00 94.88 83 LYS A O 1
ATOM 691 N N . HIS A 1 84 ? 3.706 -12.341 -9.785 1.00 97.25 84 HIS A N 1
ATOM 692 C CA . HIS A 1 84 ? 4.304 -11.073 -10.195 1.00 97.25 84 HIS A CA 1
ATOM 693 C C . HIS A 1 84 ? 4.896 -11.219 -11.613 1.00 97.25 84 HIS A C 1
ATOM 695 O O . HIS A 1 84 ? 5.689 -12.143 -11.835 1.00 97.25 84 HIS A O 1
ATOM 701 N N . PRO A 1 85 ? 4.580 -10.332 -12.572 1.00 96.81 85 PRO A N 1
ATOM 702 C CA . PRO A 1 85 ? 4.949 -10.528 -13.973 1.00 96.81 85 PRO A CA 1
ATOM 703 C C . PRO A 1 85 ? 6.424 -10.228 -14.263 1.00 96.81 85 PRO A C 1
ATOM 705 O O . PRO A 1 85 ? 6.958 -10.703 -15.261 1.00 96.81 85 PRO A O 1
ATOM 708 N N . LYS A 1 86 ? 7.095 -9.465 -13.385 1.00 96.75 86 LYS A N 1
ATOM 709 C CA . LYS A 1 86 ? 8.524 -9.098 -13.496 1.00 96.75 86 LYS A CA 1
ATOM 710 C C . LYS A 1 86 ? 8.867 -8.440 -14.841 1.00 96.75 86 LYS A C 1
ATOM 712 O O . LYS A 1 86 ? 9.947 -8.632 -15.393 1.00 96.75 86 LYS A O 1
ATOM 717 N N . ILE A 1 87 ? 7.927 -7.668 -15.383 1.00 96.81 87 ILE A N 1
ATOM 718 C CA . ILE A 1 87 ? 8.119 -6.929 -16.630 1.00 96.81 87 ILE A CA 1
ATOM 719 C C . ILE A 1 87 ? 8.962 -5.692 -16.323 1.00 96.81 87 ILE A C 1
ATOM 721 O O . ILE A 1 87 ? 8.544 -4.837 -15.552 1.00 96.81 87 ILE A O 1
ATOM 725 N N . HIS A 1 88 ? 10.136 -5.590 -16.942 1.00 96.31 88 HIS A N 1
ATOM 726 C CA . HIS A 1 88 ? 11.008 -4.423 -16.830 1.00 96.31 88 HIS A CA 1
ATOM 727 C C . HIS A 1 88 ? 10.548 -3.321 -17.791 1.00 96.31 88 HIS A C 1
ATOM 729 O O . HIS A 1 88 ? 10.789 -3.391 -18.997 1.00 96.31 88 HIS A O 1
ATOM 735 N N . VAL A 1 89 ? 9.895 -2.291 -17.257 1.00 95.25 89 VAL A N 1
ATOM 736 C CA . VAL A 1 89 ? 9.443 -1.117 -18.011 1.00 95.25 89 VAL A CA 1
ATOM 737 C C . VAL A 1 89 ? 10.513 -0.018 -17.934 1.00 95.25 89 VAL A C 1
ATOM 739 O O . VAL A 1 89 ? 10.883 0.373 -16.826 1.00 95.25 89 VAL A O 1
ATOM 742 N N . PRO A 1 90 ? 11.034 0.502 -19.062 1.00 93.31 90 PRO A N 1
ATOM 743 C CA . PRO A 1 90 ? 12.024 1.582 -19.047 1.00 93.31 90 PRO A CA 1
ATOM 744 C C . PRO A 1 90 ? 11.519 2.863 -18.362 1.00 93.31 90 PRO A C 1
ATOM 746 O O . PRO A 1 90 ? 10.399 3.307 -18.609 1.00 93.31 90 PRO A O 1
ATOM 749 N N . PHE A 1 91 ? 12.370 3.483 -17.542 1.00 85.88 91 PHE A N 1
ATOM 750 C CA . PHE A 1 91 ? 12.121 4.755 -16.860 1.00 85.88 91 PHE A CA 1
ATOM 751 C C . PHE A 1 91 ? 13.428 5.549 -16.723 1.00 85.88 91 PHE A C 1
ATOM 753 O O . PHE A 1 91 ? 14.316 5.188 -15.948 1.00 85.88 91 PHE A O 1
ATOM 760 N N . GLY A 1 92 ? 13.569 6.633 -17.490 1.00 86.50 92 GLY A N 1
ATOM 761 C CA . GLY A 1 92 ? 14.833 7.371 -17.576 1.00 86.50 92 GLY A CA 1
ATOM 762 C C . GLY A 1 92 ? 15.981 6.453 -18.013 1.00 86.50 92 GLY A C 1
ATOM 763 O O . GLY A 1 92 ? 15.886 5.795 -19.044 1.00 86.50 92 GLY A O 1
ATOM 764 N N . ASN A 1 93 ? 17.038 6.377 -17.198 1.00 89.50 93 ASN A N 1
ATOM 765 C CA . ASN A 1 93 ? 18.200 5.505 -17.429 1.00 89.50 93 ASN A CA 1
ATOM 766 C C . ASN A 1 93 ? 18.118 4.158 -16.680 1.00 89.50 93 ASN A C 1
ATOM 768 O O . ASN A 1 93 ? 19.123 3.462 -16.556 1.00 89.50 93 ASN A O 1
ATOM 772 N N . THR A 1 94 ? 16.954 3.809 -16.129 1.00 90.25 94 THR A N 1
ATOM 773 C CA . THR A 1 94 ? 16.730 2.565 -15.379 1.00 90.25 94 THR A CA 1
ATOM 774 C C . THR A 1 94 ? 15.453 1.860 -15.853 1.00 90.25 94 THR A C 1
ATOM 776 O O . THR A 1 94 ? 14.821 2.275 -16.824 1.00 90.25 94 THR A O 1
ATOM 779 N N . THR A 1 95 ? 15.069 0.773 -15.185 1.00 93.25 95 THR A N 1
ATOM 780 C CA . THR A 1 95 ? 13.796 0.072 -15.394 1.00 93.25 95 THR A CA 1
ATOM 781 C C . THR A 1 95 ? 13.026 -0.040 -14.087 1.00 93.25 95 THR A C 1
ATOM 783 O O . THR A 1 95 ? 13.633 -0.246 -13.037 1.00 93.25 95 THR A O 1
ATOM 786 N N . SER A 1 96 ? 11.701 0.012 -14.163 1.00 93.75 96 SER A N 1
ATOM 787 C CA . SER A 1 96 ? 10.799 -0.338 -13.071 1.00 93.75 96 SER A CA 1
ATOM 788 C C . SER A 1 96 ? 10.135 -1.681 -13.353 1.00 93.75 96 SER A C 1
ATOM 790 O O . SER A 1 96 ? 9.727 -1.947 -14.481 1.00 93.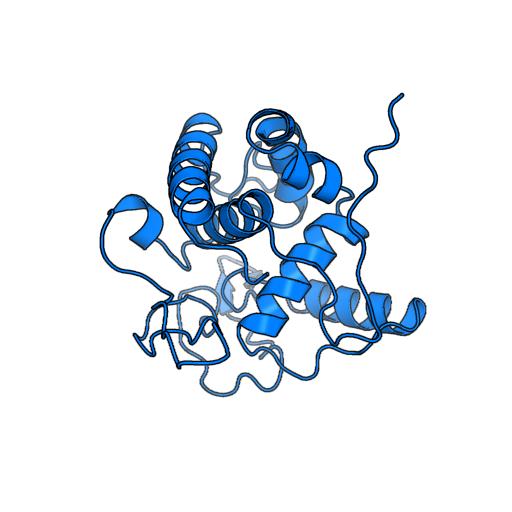75 96 SER A O 1
ATOM 792 N N . THR A 1 97 ? 10.013 -2.520 -12.330 1.00 97.25 97 THR A N 1
ATOM 793 C CA . THR A 1 97 ? 9.215 -3.753 -12.378 1.00 97.25 97 THR A CA 1
ATOM 794 C C . THR A 1 97 ? 7.904 -3.610 -11.619 1.00 97.25 97 THR A C 1
ATOM 796 O O . THR A 1 97 ? 7.277 -4.623 -11.335 1.00 97.25 97 THR A O 1
ATOM 799 N N . ALA A 1 98 ? 7.545 -2.390 -11.213 1.00 96.31 98 ALA A N 1
ATOM 800 C CA . ALA A 1 98 ? 6.393 -2.148 -10.366 1.00 96.31 98 ALA A CA 1
ATOM 801 C C . ALA A 1 98 ? 5.120 -2.710 -11.003 1.00 96.31 98 ALA A C 1
ATOM 803 O O . ALA A 1 98 ? 4.875 -2.526 -12.203 1.00 96.31 98 ALA A O 1
ATOM 804 N N . PHE A 1 99 ? 4.337 -3.421 -10.198 1.00 97.12 99 PHE A N 1
ATOM 805 C CA . PHE A 1 99 ? 3.134 -4.088 -10.660 1.00 97.12 99 PHE A CA 1
ATOM 806 C C . PHE A 1 99 ? 2.004 -4.050 -9.635 1.00 97.12 99 PHE A C 1
ATOM 808 O O . PHE A 1 99 ? 2.222 -4.094 -8.420 1.00 97.12 99 PHE A O 1
ATOM 815 N N . GLY A 1 100 ? 0.787 -4.028 -10.167 1.00 95.62 100 GLY A N 1
ATOM 816 C CA . GLY A 1 100 ? -0.442 -4.123 -9.414 1.00 95.62 100 GLY A CA 1
ATOM 817 C C . GLY A 1 100 ? -0.775 -2.849 -8.655 1.00 95.62 100 GLY A C 1
ATOM 818 O O . GLY A 1 100 ? -0.124 -1.810 -8.815 1.00 95.62 100 GLY A O 1
ATOM 819 N N . ARG A 1 101 ? -1.802 -2.933 -7.807 1.00 94.69 101 ARG A N 1
ATOM 820 C CA . ARG A 1 101 ? -2.447 -1.749 -7.221 1.00 94.69 101 ARG A CA 1
ATOM 821 C C . ARG A 1 101 ? -1.488 -0.963 -6.341 1.00 94.69 101 ARG A C 1
ATOM 823 O O . ARG A 1 101 ? -1.546 0.259 -6.292 1.00 94.69 101 ARG A O 1
ATOM 830 N N . TYR A 1 102 ? -0.563 -1.674 -5.713 1.00 96.56 102 TYR A N 1
ATOM 831 C CA . TYR A 1 102 ? 0.430 -1.121 -4.801 1.00 96.56 102 TYR A CA 1
ATOM 832 C C . TYR A 1 102 ? 1.815 -0.985 -5.435 1.00 96.56 102 TYR A C 1
ATOM 834 O O . TYR A 1 102 ? 2.776 -0.769 -4.702 1.00 96.56 102 TYR A O 1
ATOM 842 N N . GLN A 1 103 ? 1.931 -1.163 -6.760 1.00 96.69 103 GLN A N 1
ATOM 843 C CA . GLN A 1 103 ? 3.180 -1.003 -7.517 1.00 96.69 103 GLN A CA 1
ATOM 844 C C . GLN A 1 103 ? 4.372 -1.740 -6.870 1.00 96.69 103 GLN A C 1
ATOM 846 O O . GLN A 1 103 ? 5.485 -1.225 -6.765 1.00 96.69 103 GLN A O 1
ATOM 851 N N . ILE A 1 104 ? 4.138 -2.982 -6.431 1.00 97.44 104 ILE A N 1
ATOM 852 C CA . ILE A 1 104 ? 5.150 -3.815 -5.767 1.00 97.44 104 ILE A CA 1
ATOM 853 C C . ILE A 1 104 ? 6.256 -4.139 -6.777 1.00 97.44 104 ILE A C 1
ATOM 855 O O . ILE A 1 104 ? 5.976 -4.513 -7.909 1.00 97.44 104 ILE A O 1
ATOM 859 N N . MET A 1 105 ? 7.518 -3.979 -6.371 1.00 97.00 105 MET A N 1
ATOM 860 C CA . MET A 1 105 ? 8.698 -4.303 -7.184 1.00 97.00 105 MET A CA 1
ATOM 861 C C . MET A 1 105 ? 9.082 -5.785 -7.067 1.00 97.00 105 MET A C 1
ATOM 863 O O . MET A 1 105 ? 8.820 -6.409 -6.038 1.00 97.00 105 MET A O 1
ATOM 867 N N . ASP A 1 106 ? 9.802 -6.338 -8.053 1.00 97.25 106 ASP A N 1
ATOM 868 C CA . ASP A 1 106 ? 10.166 -7.765 -8.071 1.00 97.25 106 ASP A CA 1
ATOM 869 C C . ASP A 1 106 ? 11.009 -8.183 -6.851 1.00 97.25 106 ASP A C 1
ATOM 871 O O . ASP A 1 106 ? 10.804 -9.255 -6.282 1.00 97.25 106 ASP A O 1
ATOM 875 N N . PHE A 1 107 ? 11.902 -7.304 -6.396 1.00 96.62 107 PHE A N 1
ATOM 876 C CA . PHE A 1 107 ? 12.755 -7.548 -5.241 1.00 96.62 107 PHE A CA 1
ATOM 877 C C . PHE A 1 107 ? 11.957 -7.467 -3.936 1.00 96.62 107 PHE A C 1
ATOM 879 O O . PHE A 1 107 ? 12.297 -8.130 -2.956 1.00 96.62 107 PHE A O 1
ATOM 886 N N . THR A 1 108 ? 10.875 -6.685 -3.920 1.00 97.12 108 THR A N 1
ATOM 887 C CA . THR A 1 108 ? 9.947 -6.617 -2.790 1.00 97.12 108 THR A CA 1
ATOM 888 C C . THR A 1 108 ? 9.041 -7.851 -2.764 1.00 97.12 108 THR A C 1
ATOM 890 O O . THR A 1 108 ? 8.845 -8.411 -1.688 1.00 97.12 108 THR A O 1
ATOM 893 N N . ASP A 1 109 ? 8.580 -8.350 -3.919 1.00 96.88 109 ASP A N 1
ATOM 894 C CA . ASP A 1 109 ? 7.908 -9.659 -4.031 1.00 96.88 109 ASP A CA 1
ATOM 895 C C . ASP A 1 109 ? 8.810 -10.798 -3.532 1.00 96.88 109 ASP A C 1
ATOM 897 O O . ASP A 1 109 ? 8.378 -11.639 -2.741 1.00 96.88 109 ASP A O 1
ATOM 901 N N . ALA A 1 110 ? 10.088 -10.800 -3.925 1.00 97.00 110 ALA A N 1
ATOM 902 C CA . ALA A 1 110 ? 11.058 -11.782 -3.448 1.00 97.00 110 ALA A CA 1
ATOM 903 C C . ALA A 1 110 ? 11.228 -11.724 -1.919 1.00 97.00 110 ALA A C 1
ATOM 905 O O . ALA A 1 110 ? 11.225 -12.769 -1.265 1.00 97.00 110 ALA A O 1
ATOM 906 N 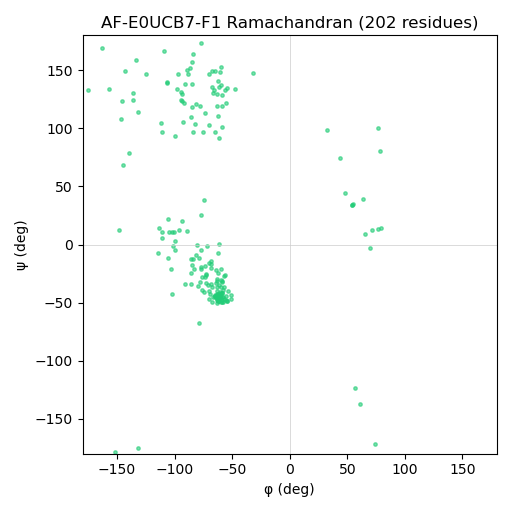N . TRP A 1 111 ? 11.307 -10.517 -1.344 1.00 97.19 111 TRP A N 1
ATOM 907 C CA . TRP A 1 111 ? 11.355 -10.326 0.108 1.00 97.19 111 TRP A CA 1
ATOM 908 C C . TRP A 1 111 ? 10.092 -10.853 0.804 1.00 97.19 111 TRP A C 1
ATOM 910 O O . TRP A 1 111 ? 10.207 -11.542 1.814 1.00 97.19 111 TRP A O 1
ATOM 920 N N . ILE A 1 112 ? 8.898 -10.591 0.257 1.00 95.50 112 ILE A N 1
ATOM 921 C CA . ILE A 1 112 ? 7.625 -11.097 0.801 1.00 95.50 112 ILE A CA 1
ATOM 922 C C . ILE A 1 112 ? 7.639 -12.626 0.861 1.00 95.50 112 ILE A C 1
ATOM 924 O O . ILE A 1 112 ? 7.327 -13.211 1.900 1.00 95.50 112 ILE A O 1
ATOM 928 N N . ARG A 1 113 ? 8.019 -13.283 -0.241 1.00 94.06 113 ARG A N 1
ATOM 929 C CA . ARG A 1 113 ? 8.051 -14.753 -0.324 1.00 94.06 113 ARG A CA 1
ATOM 930 C C . ARG A 1 113 ? 9.027 -15.354 0.682 1.00 94.06 113 ARG A C 1
ATOM 932 O O . ARG A 1 113 ? 8.673 -16.306 1.374 1.00 94.06 113 ARG A O 1
ATOM 939 N N . ASP A 1 114 ? 10.218 -14.772 0.786 1.00 95.75 114 ASP A N 1
ATOM 940 C CA . ASP A 1 114 ? 11.241 -15.179 1.751 1.00 95.75 114 ASP A CA 1
ATOM 941 C C . ASP A 1 114 ? 10.773 -14.973 3.202 1.00 95.75 114 ASP A C 1
ATOM 943 O O . ASP A 1 114 ? 10.920 -15.872 4.031 1.00 95.75 114 ASP A O 1
ATOM 947 N N . TYR A 1 115 ? 10.134 -13.838 3.503 1.00 94.19 115 TYR A N 1
ATOM 948 C CA . TYR A 1 115 ? 9.587 -13.553 4.829 1.00 94.19 115 TYR A CA 1
ATOM 949 C C . TYR A 1 115 ? 8.510 -14.568 5.233 1.00 94.19 115 TYR A C 1
ATOM 951 O O . TYR A 1 115 ? 8.573 -15.120 6.334 1.00 94.19 115 TYR A O 1
ATOM 959 N N . LEU A 1 116 ? 7.544 -14.847 4.351 1.00 90.75 116 LEU A N 1
ATOM 960 C CA . LEU A 1 116 ? 6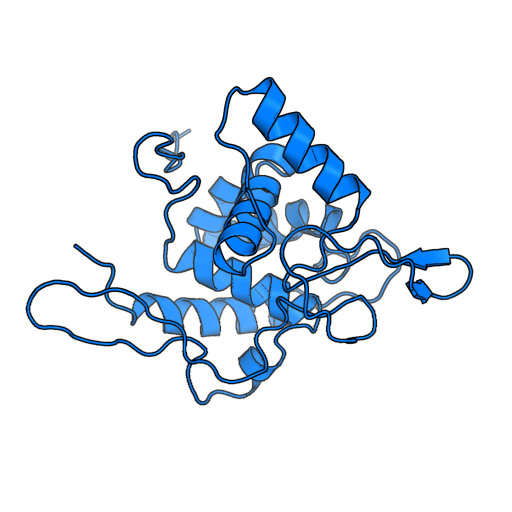.481 -15.822 4.618 1.00 90.75 116 LEU A CA 1
ATOM 961 C C . LEU A 1 116 ? 7.060 -17.218 4.861 1.00 90.75 116 LEU A C 1
ATOM 963 O O . LEU A 1 116 ? 6.699 -17.872 5.840 1.00 90.75 116 LEU A O 1
ATOM 967 N N . GLN A 1 117 ? 8.007 -17.644 4.021 1.00 91.12 117 GLN A N 1
ATOM 968 C CA . GLN A 1 117 ? 8.666 -18.939 4.157 1.00 91.12 117 GLN A CA 1
ATOM 969 C C . GLN A 1 117 ? 9.437 -19.058 5.478 1.00 91.12 117 GLN A C 1
ATOM 971 O O . GLN A 1 117 ? 9.276 -20.050 6.186 1.00 91.12 117 GLN A O 1
ATOM 976 N N . LYS A 1 118 ? 10.253 -18.056 5.832 1.00 92.75 118 LYS A N 1
ATOM 977 C CA . LYS A 1 118 ? 11.078 -18.062 7.056 1.00 92.75 118 LYS A CA 1
ATOM 978 C C . LYS A 1 118 ? 10.265 -18.090 8.344 1.00 92.75 118 LYS A C 1
ATOM 980 O O . LYS A 1 118 ? 10.746 -18.601 9.350 1.00 92.75 118 LYS A O 1
ATOM 985 N N . ASN A 1 119 ? 9.063 -17.525 8.316 1.00 86.62 119 ASN A N 1
ATOM 986 C CA . ASN A 1 119 ? 8.176 -17.453 9.474 1.00 86.62 119 ASN A CA 1
ATOM 987 C C . ASN A 1 119 ? 7.074 -18.527 9.450 1.00 86.62 119 ASN A C 1
ATOM 989 O O . ASN A 1 119 ? 6.153 -18.478 10.263 1.00 86.62 119 ASN A O 1
ATOM 993 N N . ASN A 1 120 ? 7.164 -19.505 8.540 1.00 85.44 120 ASN A N 1
ATOM 994 C CA . ASN A 1 120 ? 6.202 -20.597 8.380 1.00 85.44 120 ASN A CA 1
ATOM 995 C C . ASN A 1 120 ? 4.753 -20.116 8.172 1.00 85.44 120 ASN A C 1
ATOM 997 O O . ASN A 1 120 ? 3.798 -20.754 8.623 1.00 85.44 120 ASN A O 1
ATOM 1001 N N . PHE A 1 121 ? 4.581 -18.993 7.478 1.00 84.94 121 PHE A N 1
ATOM 1002 C CA . PHE A 1 121 ? 3.269 -18.491 7.098 1.00 84.94 121 PHE A CA 1
ATOM 1003 C C . PHE A 1 121 ? 2.801 -19.103 5.771 1.00 84.94 121 PHE A C 1
ATOM 1005 O O . PHE A 1 121 ? 3.634 -19.452 4.928 1.00 84.94 121 PHE A O 1
ATOM 1012 N N . PRO A 1 122 ? 1.476 -19.238 5.552 1.00 82.44 122 PRO A N 1
ATOM 1013 C CA . PRO A 1 122 ? 0.948 -19.662 4.262 1.00 82.44 122 PRO A CA 1
ATOM 1014 C C . PRO A 1 122 ? 1.471 -18.772 3.132 1.00 82.44 122 PRO A C 1
ATOM 1016 O O . PRO A 1 122 ? 1.480 -17.546 3.241 1.00 82.44 122 PRO A O 1
ATOM 1019 N N . LEU A 1 123 ? 1.899 -19.398 2.036 1.00 81.50 123 LEU A N 1
ATOM 1020 C CA . LEU A 1 123 ? 2.298 -18.663 0.842 1.00 81.50 123 LEU A CA 1
ATOM 1021 C C . LEU A 1 123 ? 1.083 -17.987 0.206 1.00 81.50 123 LEU A C 1
ATOM 1023 O O . LEU A 1 123 ? -0.027 -18.517 0.240 1.00 81.50 123 LEU A O 1
ATOM 1027 N N . LEU A 1 124 ? 1.327 -16.848 -0.437 1.00 84.38 124 LEU A N 1
ATOM 1028 C CA . LEU A 1 124 ? 0.347 -16.169 -1.277 1.00 84.38 124 LEU A CA 1
ATOM 1029 C C . LEU A 1 124 ? 0.421 -16.790 -2.686 1.00 84.38 124 LEU A C 1
ATOM 1031 O O . LEU A 1 124 ? 1.441 -16.628 -3.367 1.00 84.38 124 LEU A O 1
ATOM 1035 N N . PRO A 1 125 ? -0.599 -17.561 -3.111 1.00 83.12 125 PRO A N 1
ATOM 1036 C CA . PRO A 1 125 ? -0.516 -18.422 -4.288 1.00 83.12 125 PRO A CA 1
ATOM 1037 C C . PRO A 1 125 ? -0.686 -17.673 -5.613 1.00 83.12 125 PRO A C 1
ATOM 1039 O O . PRO A 1 125 ? -0.450 -18.264 -6.661 1.00 83.12 125 PRO A O 1
ATOM 1042 N N . SER A 1 126 ? -1.113 -16.408 -5.590 1.00 87.81 126 SER A N 1
ATOM 1043 C CA . SER A 1 126 ? -1.310 -15.611 -6.799 1.00 87.81 126 SER A CA 1
ATOM 1044 C C . SER A 1 126 ? -1.127 -14.112 -6.539 1.00 87.81 126 SER A C 1
ATOM 1046 O O . SER A 1 126 ? -0.809 -13.696 -5.425 1.00 87.81 126 SER A O 1
ATOM 1048 N N . TYR A 1 127 ? -1.314 -13.319 -7.588 1.00 91.69 127 TYR A N 1
ATOM 1049 C CA . TYR A 1 127 ? -1.416 -11.861 -7.589 1.00 91.69 127 TYR A CA 1
ATOM 1050 C C . TYR A 1 127 ? -2.861 -11.392 -7.800 1.00 91.69 127 TYR A C 1
ATOM 1052 O O . TYR A 1 127 ? -3.083 -10.256 -8.210 1.00 91.69 127 TYR A O 1
ATOM 1060 N N . GLN A 1 128 ? -3.862 -12.234 -7.519 1.00 87.69 128 GLN A N 1
ATOM 1061 C CA . GLN A 1 128 ? -5.239 -11.744 -7.464 1.00 87.69 128 GLN A CA 1
ATOM 1062 C C . GLN A 1 128 ? -5.374 -10.647 -6.392 1.00 87.69 128 GLN A C 1
ATOM 1064 O O . GLN A 1 128 ? -4.586 -10.628 -5.438 1.00 87.69 128 GLN A O 1
ATOM 1069 N N . PRO A 1 129 ? -6.329 -9.716 -6.541 1.00 88.25 129 PRO A N 1
ATOM 1070 C CA . PRO A 1 129 ? -6.407 -8.514 -5.710 1.00 88.25 129 PRO A CA 1
ATOM 1071 C C . PRO A 1 129 ? -6.350 -8.752 -4.201 1.00 88.25 129 PRO A C 1
ATOM 1073 O O . PRO A 1 129 ? -5.570 -8.104 -3.510 1.00 88.25 129 PRO A O 1
ATOM 1076 N N . GLU A 1 130 ? -7.064 -9.757 -3.701 1.00 82.94 130 GLU A N 1
ATOM 1077 C CA . GLU A 1 130 ? -7.070 -10.125 -2.286 1.00 82.94 130 GLU A CA 1
ATOM 1078 C C . GLU A 1 130 ? -5.677 -10.496 -1.756 1.00 82.94 130 GLU A C 1
ATOM 1080 O O . GLU A 1 130 ? -5.357 -10.223 -0.601 1.00 82.94 130 GLU A O 1
ATOM 1085 N N . TYR A 1 131 ? -4.812 -11.076 -2.593 1.00 89.19 131 TYR A N 1
ATOM 1086 C CA . TYR A 1 131 ? -3.443 -11.393 -2.202 1.00 89.19 131 TYR A CA 1
ATOM 1087 C C . TYR A 1 131 ? -2.546 -10.164 -2.264 1.00 89.19 131 TYR A C 1
ATOM 1089 O O . TYR A 1 131 ? -1.692 -10.017 -1.395 1.00 89.19 131 TYR A O 1
ATOM 1097 N N . GLN A 1 132 ? -2.750 -9.259 -3.225 1.00 93.62 132 GLN A N 1
ATOM 1098 C CA . GLN A 1 132 ? -2.013 -7.993 -3.268 1.00 93.62 132 GLN A CA 1
ATOM 1099 C C . GLN A 1 132 ? -2.315 -7.122 -2.044 1.00 93.62 132 GLN A C 1
ATOM 1101 O O . GLN A 1 132 ? -1.391 -6.547 -1.468 1.00 93.62 132 GLN A O 1
ATOM 1106 N N . ASP A 1 133 ? -3.571 -7.080 -1.594 1.00 92.00 133 ASP A N 1
ATOM 1107 C CA . ASP A 1 133 ? -3.967 -6.361 -0.376 1.00 92.00 133 ASP A CA 1
ATOM 1108 C C . ASP A 1 133 ? -3.206 -6.893 0.843 1.00 92.00 133 ASP A C 1
ATOM 1110 O O . ASP A 1 133 ? -2.641 -6.141 1.639 1.00 92.00 133 ASP A O 1
ATOM 1114 N N . GLN A 1 134 ? -3.129 -8.220 0.958 1.00 90.94 134 GLN A N 1
ATOM 1115 C CA . GLN A 1 134 ? -2.413 -8.898 2.036 1.00 90.94 134 GLN A CA 1
ATOM 1116 C C . GLN A 1 134 ? -0.895 -8.687 1.944 1.00 90.94 134 GLN A C 1
ATOM 1118 O O . GLN A 1 134 ? -0.249 -8.502 2.975 1.00 90.94 134 GLN A O 1
ATOM 1123 N N . MET A 1 135 ? -0.324 -8.651 0.733 1.00 94.00 135 MET A N 1
ATOM 1124 C CA . MET A 1 135 ? 1.080 -8.272 0.516 1.00 94.00 135 MET A CA 1
ATOM 1125 C C . MET A 1 135 ? 1.343 -6.845 0.990 1.00 94.00 135 MET A C 1
ATOM 1127 O O . MET A 1 135 ? 2.327 -6.607 1.687 1.00 94.00 135 MET A O 1
ATOM 1131 N N . CYS A 1 136 ? 0.463 -5.903 0.651 1.00 96.06 136 CYS A N 1
ATOM 1132 C CA . CYS A 1 136 ? 0.606 -4.513 1.064 1.00 96.06 136 CYS A CA 1
ATOM 1133 C C . CYS A 1 136 ? 0.564 -4.379 2.591 1.00 96.06 136 CYS A C 1
ATOM 1135 O O . CYS A 1 136 ? 1.441 -3.742 3.177 1.00 96.06 136 CYS A O 1
ATOM 1137 N N . LEU A 1 137 ? -0.389 -5.040 3.255 1.00 94.69 137 LEU A N 1
ATOM 1138 C CA . LEU A 1 137 ? -0.465 -5.056 4.720 1.00 94.69 137 LEU A CA 1
ATOM 1139 C C . LEU A 1 137 ? 0.757 -5.734 5.362 1.00 94.69 137 LEU A C 1
ATOM 1141 O O . LEU A 1 137 ? 1.262 -5.237 6.368 1.00 94.69 137 LEU A O 1
ATOM 1145 N N . LEU A 1 138 ? 1.301 -6.791 4.747 1.00 94.00 138 LEU A N 1
ATOM 1146 C CA . LEU A 1 138 ? 2.548 -7.421 5.196 1.00 94.00 138 LEU A CA 1
ATOM 1147 C C . LEU A 1 138 ? 3.738 -6.463 5.104 1.00 94.00 138 LEU A C 1
ATOM 1149 O O . LEU A 1 138 ? 4.554 -6.415 6.021 1.00 94.00 138 LEU A O 1
ATOM 1153 N N . LEU A 1 139 ? 3.854 -5.692 4.024 1.00 96.62 139 LEU A N 1
ATOM 1154 C CA . LEU A 1 139 ? 4.921 -4.699 3.886 1.00 96.62 139 LEU A CA 1
ATOM 1155 C C . LEU A 1 139 ? 4.789 -3.589 4.934 1.00 96.62 139 LEU A C 1
ATOM 1157 O O . LEU A 1 139 ? 5.779 -3.222 5.572 1.00 96.62 139 LEU A O 1
ATOM 1161 N N . ILE A 1 140 ? 3.567 -3.096 5.145 1.00 96.75 140 ILE A N 1
ATOM 1162 C CA . ILE A 1 140 ? 3.252 -2.088 6.164 1.00 96.75 140 ILE A CA 1
ATOM 1163 C C . ILE A 1 140 ? 3.660 -2.583 7.557 1.00 96.75 140 ILE A C 1
ATOM 1165 O O . ILE A 1 140 ? 4.300 -1.849 8.310 1.00 96.75 140 ILE A O 1
ATOM 1169 N N . ASP A 1 141 ? 3.308 -3.818 7.902 1.00 94.62 141 ASP A N 1
ATOM 1170 C CA . ASP A 1 141 ? 3.572 -4.402 9.215 1.00 94.62 141 ASP A CA 1
ATOM 1171 C C . ASP A 1 141 ? 5.018 -4.879 9.362 1.00 94.62 141 ASP A C 1
ATOM 1173 O O . ASP A 1 141 ? 5.807 -4.296 10.100 1.00 94.62 141 ASP A O 1
ATOM 1177 N N . ALA A 1 142 ? 5.398 -5.917 8.625 1.00 92.88 142 ALA A N 1
ATOM 1178 C CA . ALA A 1 142 ? 6.635 -6.645 8.858 1.00 92.88 142 ALA A CA 1
ATOM 1179 C C . ALA A 1 142 ? 7.880 -5.929 8.324 1.00 92.88 142 ALA A C 1
ATOM 1181 O O . ALA A 1 142 ? 8.960 -6.080 8.893 1.00 92.88 142 ALA A O 1
ATOM 1182 N N . LYS A 1 143 ? 7.757 -5.174 7.224 1.00 95.50 143 LYS A N 1
ATOM 1183 C CA . LYS A 1 143 ? 8.907 -4.487 6.612 1.00 95.50 143 LYS A CA 1
ATOM 1184 C C . LYS A 1 143 ? 9.100 -3.076 7.157 1.00 95.50 143 LYS A C 1
ATOM 1186 O O . LYS A 1 143 ? 10.234 -2.609 7.255 1.00 95.50 143 LYS A O 1
ATOM 1191 N N . ARG A 1 144 ? 8.002 -2.383 7.482 1.00 96.50 144 ARG A N 1
ATOM 1192 C CA . ARG A 1 144 ? 8.018 -0.970 7.901 1.00 96.50 144 ARG A CA 1
ATOM 1193 C C . ARG A 1 144 ? 7.580 -0.711 9.334 1.00 96.50 144 ARG A C 1
ATOM 1195 O O . ARG A 1 144 ? 7.749 0.416 9.806 1.00 96.50 144 ARG A O 1
ATOM 1202 N N . GLU A 1 145 ? 7.079 -1.724 10.037 1.00 95.50 145 GLU A N 1
ATOM 1203 C CA . GLU A 1 145 ? 6.632 -1.625 11.433 1.00 95.50 145 GLU A CA 1
ATOM 1204 C C . GLU A 1 145 ? 5.605 -0.499 11.633 1.00 95.50 145 GLU A C 1
ATOM 1206 O O . GLU A 1 145 ? 5.582 0.193 12.659 1.00 95.50 145 GLU A O 1
ATOM 1211 N N . ALA A 1 146 ? 4.781 -0.279 10.606 1.00 96.81 146 ALA A N 1
ATOM 1212 C CA . ALA A 1 146 ? 3.886 0.861 10.487 1.00 96.81 146 ALA A CA 1
ATOM 1213 C C . ALA A 1 146 ? 2.414 0.511 10.738 1.00 96.81 146 ALA A C 1
ATOM 1215 O O . ALA A 1 146 ? 1.611 1.423 10.934 1.00 96.81 146 ALA A O 1
ATOM 1216 N N . LEU A 1 147 ? 2.056 -0.779 10.805 1.00 95.25 147 LEU A N 1
ATOM 1217 C CA . LEU A 1 147 ? 0.663 -1.216 10.975 1.00 95.25 147 LEU A CA 1
ATOM 1218 C C . LEU A 1 147 ? 0.018 -0.631 12.239 1.00 95.25 147 LEU A C 1
ATOM 1220 O O . LEU A 1 147 ? -1.122 -0.188 12.214 1.00 95.25 147 LEU A O 1
ATOM 1224 N N . LYS A 1 148 ? 0.786 -0.504 13.325 1.00 94.00 148 LYS A N 1
ATOM 1225 C CA . LYS A 1 148 ? 0.322 0.137 14.564 1.00 94.00 148 LYS A CA 1
ATOM 1226 C C . LYS A 1 148 ? -0.101 1.597 14.392 1.00 94.00 148 LYS A C 1
ATOM 1228 O O . LYS A 1 148 ? -0.952 2.070 15.129 1.00 94.00 148 LYS A O 1
ATOM 1233 N N . TYR A 1 149 ? 0.512 2.322 13.459 1.00 97.19 149 TYR A N 1
ATOM 1234 C CA . TYR A 1 149 ? 0.159 3.710 13.163 1.00 97.19 149 TYR A CA 1
ATOM 1235 C C . TYR A 1 149 ? -0.986 3.782 12.155 1.00 97.19 149 TYR A C 1
ATOM 1237 O O . TYR A 1 149 ? -1.849 4.644 12.283 1.00 97.19 149 TYR A O 1
ATOM 1245 N N . VAL A 1 150 ? -1.038 2.832 11.219 1.00 96.44 150 VAL A N 1
ATOM 1246 C CA . VAL A 1 150 ? -2.199 2.607 10.347 1.00 96.44 150 VAL A CA 1
ATOM 1247 C C . VAL A 1 150 ? -3.468 2.405 11.179 1.00 96.44 150 VAL A C 1
ATOM 1249 O O . VAL A 1 150 ? -4.448 3.113 10.968 1.00 96.44 150 VAL A O 1
ATOM 1252 N N . ASP A 1 151 ? -3.413 1.538 12.191 1.00 95.12 151 ASP A N 1
ATOM 1253 C CA . ASP A 1 151 ? -4.547 1.212 13.067 1.00 95.12 151 ASP A CA 1
ATOM 1254 C C . ASP A 1 151 ? -4.954 2.365 14.010 1.00 95.12 151 ASP A C 1
ATOM 1256 O O . ASP A 1 151 ? -6.054 2.365 14.556 1.00 95.12 151 ASP A O 1
ATOM 1260 N N . LEU A 1 152 ? -4.100 3.380 14.204 1.00 95.62 152 LEU A N 1
ATOM 1261 C CA . LEU A 1 152 ? -4.444 4.598 14.957 1.00 95.62 152 LEU A CA 1
ATOM 1262 C C . LEU A 1 152 ? -5.248 5.613 14.123 1.00 95.62 152 LEU A C 1
ATOM 1264 O O . LEU A 1 152 ? -5.587 6.696 14.622 1.00 95.62 152 LEU A O 1
ATOM 1268 N N . GLY A 1 153 ? -5.527 5.300 12.858 1.00 95.81 153 GLY A N 1
ATOM 1269 C CA . GLY A 1 153 ? -6.269 6.160 11.953 1.00 95.81 153 GLY A CA 1
ATOM 1270 C C . GLY A 1 153 ? -5.572 7.502 11.720 1.00 95.81 153 GLY A C 1
ATOM 1271 O O . GLY A 1 153 ? -4.345 7.593 11.623 1.00 95.81 153 GLY A O 1
ATOM 1272 N N . LEU A 1 154 ? -6.350 8.590 11.723 1.00 96.88 154 LEU A N 1
ATOM 1273 C CA . LEU A 1 154 ? -5.829 9.955 11.562 1.00 96.88 154 LEU A CA 1
ATOM 1274 C C . LEU A 1 154 ? -4.752 10.336 12.592 1.00 96.88 154 LEU A C 1
ATOM 1276 O O . LEU A 1 154 ? -3.906 11.177 12.295 1.00 96.88 154 LEU A O 1
ATOM 1280 N N . LYS A 1 155 ? -4.752 9.727 13.787 1.00 97.62 155 LYS A N 1
ATOM 1281 C CA . LYS A 1 155 ? -3.748 10.011 14.829 1.00 97.62 155 LYS A CA 1
ATOM 1282 C C . LYS A 1 155 ? -2.375 9.424 14.506 1.00 97.62 155 LYS A C 1
ATOM 1284 O O . LYS A 1 155 ? -1.380 9.930 15.014 1.00 97.62 155 LYS A O 1
ATOM 1289 N N . GLY A 1 156 ? -2.316 8.360 13.705 1.00 97.50 156 GLY A N 1
ATOM 1290 C CA . GLY A 1 156 ? -1.063 7.731 13.286 1.00 97.50 156 GLY A CA 1
ATOM 1291 C C . GLY A 1 156 ? -0.619 8.108 11.874 1.00 97.50 156 GLY A C 1
ATOM 1292 O O . GLY A 1 156 ? 0.448 7.672 11.449 1.00 97.50 156 GLY A O 1
ATOM 1293 N N . LEU A 1 157 ? -1.398 8.927 11.158 1.00 97.38 157 LEU A N 1
ATOM 1294 C CA . LEU A 1 157 ? -1.191 9.218 9.740 1.00 97.38 157 LEU A CA 1
ATOM 1295 C C . LEU A 1 157 ? 0.224 9.721 9.421 1.00 97.38 157 LEU A C 1
ATOM 1297 O O . LEU A 1 157 ? 0.861 9.212 8.506 1.00 97.38 157 LEU A O 1
ATOM 1301 N N . GLU A 1 158 ? 0.726 10.694 10.179 1.00 97.75 158 GLU A N 1
ATOM 1302 C CA . GLU A 1 158 ? 2.042 11.297 9.941 1.00 97.75 158 GLU A CA 1
ATOM 1303 C C . GLU A 1 158 ? 3.187 10.292 10.090 1.00 97.75 158 GLU A C 1
ATOM 1305 O O . GLU A 1 158 ? 4.027 10.165 9.198 1.00 97.75 158 GLU A O 1
ATOM 1310 N N . GLU A 1 159 ? 3.188 9.516 11.172 1.00 98.19 159 GLU A N 1
ATOM 1311 C CA . GLU A 1 159 ? 4.237 8.526 11.421 1.00 98.19 159 GLU A CA 1
ATOM 1312 C C . GLU A 1 159 ? 4.141 7.336 10.453 1.00 98.19 159 GLU A C 1
ATOM 1314 O O . GLU A 1 159 ? 5.164 6.813 10.004 1.00 98.19 159 GLU A O 1
ATOM 1319 N N . ALA A 1 160 ? 2.926 6.939 10.065 1.00 98.06 160 ALA A N 1
ATOM 1320 C CA . ALA A 1 160 ? 2.725 5.949 9.016 1.00 98.06 160 ALA A CA 1
ATOM 1321 C C . ALA A 1 160 ? 3.260 6.452 7.664 1.00 98.06 160 ALA A C 1
ATOM 1323 O O . ALA A 1 160 ? 4.084 5.769 7.063 1.00 98.06 160 ALA A O 1
ATOM 1324 N N . LEU A 1 161 ? 2.898 7.661 7.214 1.00 98.12 161 LEU A N 1
ATOM 1325 C CA . LEU A 1 161 ? 3.425 8.252 5.971 1.00 98.12 161 LEU A CA 1
ATOM 1326 C C . LEU A 1 161 ? 4.960 8.298 5.976 1.00 98.12 161 LEU A C 1
ATOM 1328 O O . LEU A 1 161 ? 5.618 7.823 5.045 1.00 98.12 161 LEU A O 1
ATOM 1332 N N . ASN A 1 162 ? 5.538 8.781 7.078 1.00 97.19 162 ASN A N 1
ATOM 1333 C CA . ASN A 1 162 ? 6.980 8.843 7.263 1.00 97.19 162 ASN A CA 1
ATOM 1334 C C . ASN A 1 162 ? 7.641 7.463 7.087 1.00 97.19 162 ASN A C 1
ATOM 1336 O O . ASN A 1 162 ? 8.642 7.350 6.381 1.00 97.19 162 ASN A O 1
ATOM 1340 N N . ARG A 1 163 ? 7.081 6.391 7.654 1.00 97.69 163 ARG A N 1
ATOM 1341 C CA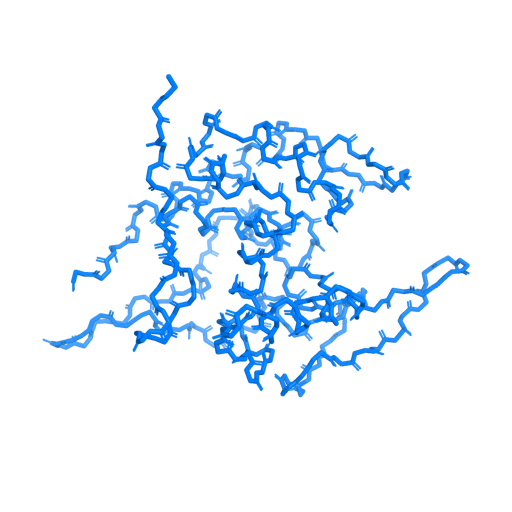 . ARG A 1 163 ? 7.636 5.029 7.516 1.00 97.69 163 ARG A CA 1
ATOM 1342 C C . ARG A 1 163 ? 7.397 4.412 6.144 1.00 97.69 163 ARG A C 1
ATOM 1344 O O . ARG A 1 163 ? 8.287 3.756 5.604 1.00 97.69 163 ARG A O 1
ATOM 1351 N N . LEU A 1 164 ? 6.209 4.608 5.588 1.00 97.19 164 LEU A N 1
ATOM 1352 C CA . LEU A 1 164 ? 5.779 3.959 4.351 1.00 97.19 164 LEU A CA 1
ATOM 1353 C C . LEU A 1 164 ? 6.393 4.594 3.095 1.00 97.19 164 LEU A C 1
ATOM 1355 O O . LEU A 1 164 ? 6.556 3.907 2.091 1.00 97.19 164 LEU A O 1
ATOM 1359 N N . SER A 1 165 ? 6.861 5.843 3.169 1.00 96.12 165 SER A N 1
ATOM 1360 C CA . SER A 1 165 ? 7.604 6.509 2.080 1.00 96.12 165 SER A CA 1
ATOM 1361 C C . SER A 1 165 ? 8.939 5.858 1.696 1.00 96.12 165 SER A C 1
ATOM 1363 O O . SER A 1 165 ? 9.570 6.272 0.725 1.00 96.12 165 SER A O 1
ATOM 1365 N N . TYR A 1 166 ? 9.400 4.850 2.442 1.00 95.00 166 TYR A N 1
ATOM 1366 C CA . TYR A 1 166 ? 10.526 4.008 2.032 1.00 95.00 166 TYR A CA 1
ATOM 1367 C C . TYR A 1 166 ? 10.127 2.819 1.132 1.00 95.00 166 TYR A C 1
ATOM 1369 O O . TYR A 1 166 ? 11.008 2.144 0.602 1.00 95.00 166 TYR A O 1
ATOM 1377 N N . GLU A 1 167 ? 8.839 2.494 1.007 1.00 95.00 167 GLU A N 1
ATOM 1378 C CA . GLU A 1 167 ? 8.345 1.533 0.003 1.00 95.00 167 GLU A CA 1
ATOM 1379 C C . GLU A 1 167 ? 7.711 2.258 -1.180 1.00 95.00 167 GLU A C 1
ATOM 1381 O O . GLU A 1 167 ? 7.988 1.911 -2.324 1.00 95.00 167 GLU A O 1
ATOM 1386 N N . TRP A 1 168 ? 6.913 3.291 -0.903 1.00 95.25 168 TRP A N 1
ATOM 1387 C CA . TRP A 1 168 ? 6.173 4.039 -1.915 1.00 95.25 168 TRP A CA 1
ATOM 1388 C C . TRP A 1 168 ? 6.725 5.452 -2.030 1.00 95.25 168 TRP A C 1
ATOM 1390 O O . TRP A 1 168 ? 6.505 6.304 -1.168 1.00 95.25 168 TRP A O 1
ATOM 1400 N N . ALA A 1 169 ? 7.479 5.697 -3.101 1.00 90.00 169 ALA A N 1
ATOM 1401 C CA . ALA A 1 169 ? 8.191 6.955 -3.316 1.00 90.00 169 ALA A CA 1
ATOM 1402 C C . ALA A 1 169 ? 7.261 8.168 -3.487 1.00 90.00 169 ALA A C 1
ATOM 1404 O O . ALA A 1 169 ? 7.682 9.299 -3.241 1.00 90.00 169 ALA A O 1
ATOM 1405 N N . SER A 1 170 ? 6.010 7.915 -3.877 1.00 90.69 170 SER A N 1
ATOM 1406 C CA . SER A 1 170 ? 4.942 8.904 -4.023 1.00 90.69 170 SER A CA 1
ATOM 1407 C C . SER A 1 170 ? 4.472 9.498 -2.686 1.00 90.69 170 SER A C 1
ATOM 1409 O O . SER A 1 170 ? 3.835 10.554 -2.674 1.00 90.69 170 SER A O 1
ATOM 1411 N N . LEU A 1 171 ? 4.790 8.863 -1.551 1.00 95.25 171 LEU A N 1
ATOM 1412 C CA . LEU A 1 171 ? 4.373 9.317 -0.225 1.00 95.25 171 LEU A CA 1
ATOM 1413 C C . LEU A 1 171 ? 5.371 10.314 0.404 1.00 95.25 171 LEU A C 1
ATOM 1415 O O . LEU A 1 171 ? 6.591 10.196 0.235 1.00 95.25 171 LEU A O 1
ATOM 1419 N N . PRO A 1 172 ? 4.884 11.287 1.198 1.00 92.75 172 PRO A N 1
ATOM 1420 C CA . PRO A 1 172 ? 5.736 12.210 1.939 1.00 92.75 172 PRO A CA 1
ATOM 1421 C C . PRO A 1 172 ? 6.575 11.485 3.011 1.00 92.75 172 PRO A C 1
ATOM 1423 O O . PRO A 1 172 ? 6.126 10.488 3.577 1.00 92.75 172 PRO A O 1
ATOM 1426 N N . PRO A 1 173 ? 7.783 11.987 3.335 1.00 93.75 173 PRO A N 1
ATOM 1427 C CA . PRO A 1 173 ? 8.319 13.301 2.964 1.00 93.75 173 PRO A CA 1
ATOM 1428 C C . PRO A 1 173 ? 9.078 13.344 1.622 1.00 93.75 173 PRO A C 1
ATOM 1430 O O . PRO A 1 173 ? 9.750 14.334 1.355 1.00 93.75 173 PRO A O 1
ATOM 1433 N N . GLY A 1 174 ? 9.000 12.292 0.794 1.00 87.38 174 GLY A N 1
ATOM 1434 C CA . GLY A 1 174 ? 9.753 12.194 -0.459 1.00 87.38 174 GLY A CA 1
ATOM 1435 C C . GLY A 1 174 ? 11.224 11.846 -0.221 1.00 87.38 174 GLY A C 1
ATOM 1436 O O . GLY A 1 174 ? 12.041 12.691 0.136 1.00 87.38 174 GLY A O 1
ATOM 1437 N N . ARG A 1 175 ? 11.587 10.572 -0.410 1.00 88.69 175 ARG A N 1
ATOM 1438 C CA . ARG A 1 175 ? 12.928 10.062 -0.045 1.00 88.69 175 ARG A CA 1
ATOM 1439 C C . ARG A 1 175 ? 13.882 9.868 -1.214 1.00 88.69 175 ARG A C 1
ATOM 1441 O O . ARG A 1 175 ? 15.090 9.817 -1.013 1.00 88.69 175 ARG A O 1
ATOM 1448 N N . TYR A 1 176 ? 13.343 9.752 -2.422 1.00 85.50 176 TYR A N 1
ATOM 1449 C CA . TYR A 1 176 ? 14.088 9.281 -3.592 1.00 85.50 176 TYR A CA 1
ATOM 1450 C C . TYR A 1 176 ? 14.330 10.367 -4.646 1.00 85.50 176 TYR A C 1
ATOM 1452 O O . TYR A 1 176 ? 14.722 10.054 -5.765 1.00 85.50 176 TYR A O 1
ATOM 1460 N N . GLY A 1 177 ? 14.062 11.640 -4.322 1.00 77.69 177 GLY A N 1
ATOM 1461 C CA . GLY A 1 177 ? 14.143 12.752 -5.283 1.00 77.69 177 GLY A CA 1
ATOM 1462 C C . GLY A 1 177 ? 13.116 12.671 -6.424 1.00 77.69 177 GLY A C 1
ATOM 1463 O O . GLY A 1 177 ? 13.194 13.438 -7.379 1.00 77.69 177 GLY A O 1
ATOM 1464 N N . GLN A 1 178 ? 12.171 11.734 -6.330 1.00 78.44 178 GLN A N 1
ATOM 1465 C CA . GLN A 1 178 ? 11.017 11.597 -7.212 1.00 78.44 178 GLN A CA 1
ATOM 1466 C C . GLN A 1 178 ? 9.885 12.523 -6.742 1.00 78.44 178 GLN A C 1
ATOM 1468 O O . GLN A 1 178 ? 9.903 13.016 -5.612 1.00 78.44 178 GLN A O 1
ATOM 1473 N N . GLY A 1 179 ? 8.902 12.767 -7.612 1.00 82.25 179 GLY A N 1
ATOM 1474 C CA . GLY A 1 179 ? 7.696 13.498 -7.228 1.00 82.25 179 GLY A CA 1
ATOM 1475 C C . GLY A 1 179 ? 6.936 12.754 -6.128 1.00 82.25 179 GLY A C 1
ATOM 1476 O O . GLY A 1 179 ? 6.765 11.542 -6.216 1.00 82.25 179 GLY A O 1
ATOM 1477 N N . PHE A 1 180 ? 6.490 13.485 -5.108 1.00 89.50 180 PHE A N 1
ATOM 1478 C CA . PHE A 1 180 ? 5.684 12.961 -4.007 1.00 89.50 180 PHE A CA 1
ATOM 1479 C C . PHE A 1 180 ? 4.489 13.882 -3.738 1.00 89.50 180 PHE A C 1
ATOM 1481 O O . PHE A 1 180 ? 4.501 15.062 -4.105 1.00 89.50 180 PHE A O 1
ATOM 1488 N N . HIS A 1 181 ? 3.459 13.349 -3.089 1.00 89.00 181 HIS A N 1
ATOM 1489 C CA . HIS A 1 181 ? 2.259 14.097 -2.733 1.00 89.00 181 HIS A CA 1
ATOM 1490 C C . HIS A 1 181 ? 2.431 14.855 -1.402 1.00 89.00 181 HIS A C 1
ATOM 1492 O O . HIS A 1 181 ? 2.972 14.299 -0.443 1.00 89.00 181 HIS A O 1
ATOM 1498 N N . PRO A 1 182 ? 1.957 16.112 -1.291 1.00 89.75 182 PRO A N 1
ATOM 1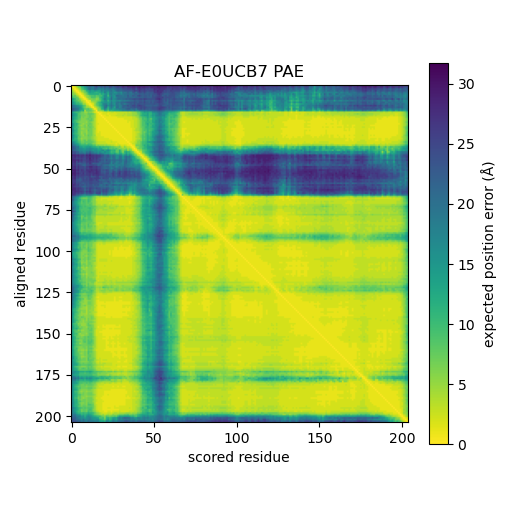499 C CA . PRO A 1 182 ? 1.986 16.849 -0.029 1.00 89.75 182 PRO A CA 1
ATOM 1500 C C . PRO A 1 182 ? 1.174 16.155 1.072 1.00 89.75 182 PRO A C 1
ATOM 1502 O O . PRO A 1 182 ? 0.129 15.565 0.801 1.00 89.75 182 PRO A O 1
ATOM 1505 N N . PHE A 1 183 ? 1.612 16.302 2.328 1.00 92.38 183 PHE A N 1
ATOM 1506 C CA . PHE A 1 183 ? 0.954 15.706 3.498 1.00 92.38 183 PHE A CA 1
ATOM 1507 C C . PHE A 1 183 ? -0.552 16.000 3.559 1.00 92.38 183 PHE A C 1
ATOM 1509 O O . PHE A 1 183 ? -1.344 15.079 3.743 1.00 92.38 183 PHE A O 1
ATOM 1516 N N . ASP A 1 184 ? -0.952 17.259 3.360 1.00 89.94 184 ASP A N 1
ATOM 1517 C CA . ASP A 1 184 ? -2.359 17.663 3.458 1.00 89.94 184 ASP A CA 1
ATOM 1518 C C . ASP A 1 184 ? -3.242 16.990 2.401 1.00 89.94 184 ASP A C 1
ATOM 1520 O O . ASP A 1 184 ? -4.388 16.649 2.688 1.00 89.94 184 ASP A O 1
ATOM 1524 N N . ILE A 1 185 ? -2.698 16.724 1.208 1.00 89.38 185 ILE A N 1
ATOM 1525 C CA . ILE A 1 185 ? -3.422 15.999 0.160 1.00 89.38 185 ILE A CA 1
ATOM 1526 C C . ILE A 1 185 ? -3.580 14.529 0.559 1.00 89.38 185 ILE A C 1
ATOM 1528 O O . ILE A 1 185 ? -4.689 14.004 0.517 1.00 89.38 185 ILE A O 1
ATOM 1532 N N . CYS A 1 186 ? -2.512 13.877 1.033 1.00 92.69 186 CYS A N 1
ATOM 1533 C CA . CYS A 1 186 ? -2.605 12.501 1.532 1.00 92.69 186 CYS A CA 1
ATOM 1534 C C . CYS A 1 186 ? -3.616 12.378 2.683 1.00 92.69 186 CYS A C 1
ATOM 1536 O O . CYS A 1 186 ? -4.368 11.407 2.753 1.00 92.69 186 CYS A O 1
ATOM 1538 N N . LYS A 1 187 ? -3.663 13.373 3.575 1.00 94.94 187 LYS A N 1
ATOM 1539 C CA . LYS A 1 187 ? -4.625 13.428 4.679 1.00 94.94 187 LYS A CA 1
ATOM 1540 C C . LYS A 1 187 ? -6.065 13.567 4.199 1.00 94.94 187 LYS A C 1
ATOM 1542 O O . LYS A 1 187 ? -6.936 12.888 4.744 1.00 94.94 187 LYS A O 1
ATOM 1547 N N . ASP A 1 188 ? -6.324 14.416 3.210 1.00 91.19 188 ASP A N 1
ATOM 1548 C CA . ASP A 1 188 ? -7.659 14.577 2.625 1.00 91.19 188 ASP A CA 1
ATOM 1549 C C . ASP A 1 188 ? -8.144 13.270 1.977 1.00 91.19 188 ASP A C 1
ATOM 1551 O O . ASP A 1 188 ? -9.232 12.781 2.292 1.00 91.19 188 ASP A O 1
ATOM 1555 N N . ILE A 1 189 ? -7.293 12.641 1.161 1.00 91.31 189 ILE A N 1
ATOM 1556 C CA . ILE A 1 189 ? -7.574 11.348 0.521 1.00 91.31 189 ILE A CA 1
ATOM 1557 C C . ILE A 1 189 ? -7.844 10.256 1.559 1.00 91.31 189 ILE A C 1
ATOM 1559 O O . ILE A 1 189 ? -8.844 9.539 1.467 1.00 91.31 189 ILE A O 1
ATOM 1563 N N . TYR A 1 190 ? -6.990 10.163 2.581 1.00 95.38 190 TYR A N 1
ATOM 1564 C CA . TYR A 1 190 ? -7.165 9.200 3.663 1.00 95.38 190 TYR A CA 1
ATOM 1565 C C . TYR A 1 190 ? -8.482 9.414 4.413 1.00 95.38 190 TYR A C 1
ATOM 1567 O O . TYR A 1 190 ? -9.219 8.458 4.632 1.00 95.38 190 TYR A O 1
ATOM 1575 N N . THR A 1 191 ? -8.807 10.663 4.763 1.00 94.62 191 THR A N 1
ATOM 1576 C CA . THR A 1 191 ? -10.048 11.010 5.477 1.00 94.62 191 THR A CA 1
ATOM 1577 C C . THR A 1 191 ? -11.277 10.587 4.679 1.00 94.62 191 THR A C 1
ATOM 1579 O O . THR A 1 191 ? -12.137 9.881 5.204 1.00 94.62 191 THR A O 1
ATOM 1582 N N . LYS A 1 192 ? -11.332 10.943 3.390 1.00 90.19 192 LYS A N 1
ATOM 1583 C CA . LYS A 1 192 ? -12.440 10.567 2.497 1.00 90.19 192 LYS A CA 1
ATOM 1584 C C . LYS A 1 192 ? -12.599 9.054 2.393 1.00 90.19 192 LYS A C 1
ATOM 1586 O O . LYS A 1 192 ? -13.721 8.542 2.400 1.00 90.19 192 LYS A O 1
ATOM 1591 N N . SER A 1 193 ? -11.484 8.330 2.301 1.00 90.12 193 SER A N 1
ATOM 1592 C CA . SER A 1 193 ? -11.535 6.874 2.239 1.00 90.12 193 SER A CA 1
ATOM 1593 C C . SER A 1 193 ? -11.958 6.249 3.573 1.00 90.12 193 SER A C 1
ATOM 1595 O O . SER A 1 193 ? -12.789 5.342 3.589 1.00 90.12 193 SER A O 1
ATOM 1597 N N . LEU A 1 194 ? -11.482 6.773 4.702 1.00 92.50 194 LEU A N 1
ATOM 1598 C CA . LEU A 1 194 ? -11.886 6.306 6.026 1.00 92.50 194 LEU A CA 1
ATOM 1599 C C . LEU A 1 194 ? -13.398 6.458 6.232 1.00 92.50 194 LEU A C 1
ATOM 1601 O O . LEU A 1 194 ? -14.072 5.476 6.538 1.00 92.50 194 LEU A O 1
ATOM 1605 N N . GLU A 1 195 ? -13.955 7.635 5.935 1.00 91.00 195 GLU A N 1
ATOM 1606 C CA . GLU A 1 195 ? -15.403 7.883 6.009 1.00 91.00 195 GLU A CA 1
ATOM 1607 C C . GLU A 1 195 ? -16.221 6.948 5.104 1.00 91.00 195 GLU A C 1
ATOM 1609 O O . GLU A 1 195 ? -17.381 6.640 5.397 1.00 91.00 195 GLU A O 1
ATOM 1614 N N . LYS A 1 196 ? -15.652 6.521 3.968 1.00 86.62 196 LYS A N 1
ATOM 1615 C CA . LYS A 1 196 ? -16.269 5.530 3.078 1.00 86.62 196 LYS A CA 1
ATOM 1616 C C . LYS A 1 196 ? -16.314 4.161 3.755 1.00 86.62 196 LYS A C 1
ATOM 1618 O O . LYS A 1 196 ? -17.372 3.533 3.766 1.00 86.62 196 LYS A O 1
ATOM 1623 N N . TRP A 1 197 ? -15.198 3.702 4.312 1.00 84.56 197 TRP A N 1
ATOM 1624 C CA . TRP A 1 197 ? -15.085 2.356 4.875 1.00 84.56 197 TRP A CA 1
ATOM 1625 C C . TRP A 1 197 ? -15.758 2.194 6.239 1.00 84.56 197 TRP A C 1
ATOM 1627 O O . TRP A 1 197 ? -16.271 1.116 6.524 1.00 84.56 197 TRP A O 1
ATOM 1637 N N . GLU A 1 198 ? -15.871 3.258 7.035 1.00 87.12 198 GLU A N 1
ATOM 1638 C CA . GLU A 1 198 ? -16.660 3.260 8.278 1.00 87.12 198 GLU A CA 1
ATOM 1639 C C . GLU A 1 198 ? -18.160 3.011 8.033 1.00 87.12 198 GLU A C 1
ATOM 1641 O O . GLU A 1 198 ? -18.870 2.516 8.908 1.00 87.12 198 GLU A O 1
ATOM 1646 N N . LYS A 1 199 ? -18.656 3.321 6.827 1.00 84.12 199 LYS A N 1
ATOM 1647 C CA . LYS A 1 199 ? -20.053 3.078 6.423 1.00 84.12 199 LYS A CA 1
ATOM 1648 C C . LYS A 1 199 ? -20.286 1.652 5.920 1.00 84.12 199 LYS A C 1
ATOM 1650 O O . LYS A 1 199 ? -21.442 1.252 5.758 1.00 84.12 199 LYS A O 1
ATOM 1655 N N . VAL A 1 200 ? -19.227 0.887 5.648 1.00 76.44 200 VAL A N 1
ATOM 1656 C CA . VAL A 1 200 ? -19.335 -0.497 5.176 1.00 76.44 200 VAL A CA 1
ATOM 1657 C C . VAL A 1 200 ? -19.566 -1.409 6.385 1.00 76.44 200 VAL A C 1
ATOM 1659 O O . VAL A 1 200 ? -18.734 -1.443 7.288 1.00 76.44 200 VAL A O 1
ATOM 1662 N N . PRO A 1 201 ? -20.673 -2.174 6.441 1.00 61.88 201 PRO A N 1
ATOM 1663 C CA . PRO A 1 201 ? -20.914 -3.081 7.555 1.00 61.88 201 PRO A CA 1
ATOM 1664 C C . PRO A 1 201 ? -19.830 -4.163 7.609 1.00 61.88 201 PRO A C 1
ATOM 1666 O O . PRO A 1 201 ? -19.718 -4.963 6.679 1.00 61.88 201 PRO A O 1
ATOM 1669 N N . THR A 1 202 ? -19.075 -4.234 8.705 1.00 52.16 202 THR A N 1
ATOM 1670 C CA . THR A 1 202 ? -18.149 -5.345 8.951 1.00 52.16 202 THR A CA 1
ATOM 1671 C C . THR A 1 202 ? -18.957 -6.644 9.069 1.00 52.16 202 THR A C 1
ATOM 1673 O O . THR A 1 202 ? -19.944 -6.665 9.818 1.00 52.16 202 THR A O 1
ATOM 1676 N N . PRO A 1 203 ? -18.606 -7.722 8.341 1.00 41.62 203 PRO A N 1
ATOM 1677 C CA . PRO A 1 203 ? -19.232 -9.023 8.548 1.00 41.62 203 PRO A CA 1
ATOM 1678 C C . PRO A 1 203 ? -19.087 -9.423 10.023 1.00 41.62 203 PRO A C 1
ATOM 1680 O O . PRO A 1 203 ? -17.976 -9.431 10.550 1.00 41.62 203 PRO A O 1
ATOM 1683 N N . LYS A 1 204 ? -20.219 -9.665 10.693 1.00 35.00 204 LYS A N 1
ATOM 1684 C CA . LYS A 1 204 ? -20.264 -10.226 12.050 1.00 35.00 204 LYS A CA 1
ATOM 1685 C C . LYS A 1 204 ? -20.047 -11.729 12.010 1.00 35.00 204 LYS A C 1
ATOM 1687 O O . LYS A 1 204 ? -20.577 -12.350 11.061 1.00 35.00 204 LYS A O 1
#

Radius of gyration: 16.67 Å; Cα contacts (8 Å, |Δi|>4): 295; chains: 1; bounding box: 48×39×46 Å

InterPro domains:
  IPR023346 Lysozyme-like domain superfamily [SSF53955] (18-196)

Secondary structure (DSSP, 8-state):
---------BTTTTBSS---HHHHHHHHHHHHHTTS-GGGGT----SSEE--BTTB--EEPP--S--STTBBTTS-B-S--SS-----EEETTEEE--BTTTTB-HHHHHHHHHHHHHTTPPP----SHHHHHHHHHHIIIIIT--HHHHTTGGGTHHHHHHHHTTT-TTSTT-SSSS----HHHHHHHHHHHHHHHTTSPPP-

Sequence (204 aa):
MHDVNLTKPNPQKGIYYEFSPERWAWLDLIAWSEGTDKKIEQNANLGYTLYSSRNYKTLERIQDTETGYDVTFGFREVADLSKHPKIHVPFGNTTSTAFGRYQIMDFTDAWIRDYLQKNNFPLLPSYQPEYQDQMCLLLIDAKREALKYVDLGLKGLEEALNRLSYEWASLPPGRYGQGFHPFDICKDIYTKSLEKWEKVPTPK

Foldseek 3Di:
DDPPPQQAQDLVVPAGHDDDLLLQLVLQLLLCLLVQDVCLVVDDDAQWDFDDDPPFTDGDGPPDPRQQLQAAVVGDGDPFFQAQPQDFPDDDPGTFSQHGSNRAGPVLSVVLQVVCVVVVGDDLRTSDPSSVSRSVCCCLCVVQVNSVLSVVQLNSLVVSLVRCCVRRQQGPPHDPPDHHDDSVVSSVSSVSSSVVRVPDDDTD

pLDDT: mean 80.57, std 21.34, range [26.94, 98.19]

Organism: Gloeothece verrucosa (strain PCC 7822) (NCBI:txid497965)

Mean predicted aligned error: 8.37 Å